Protein 1DZR (pdb70)

Solvent-accessible surface area: 17014 Å² total; per-residue (Å²): 187,65,75,52,71,163,24,91,0,87,66,0,15,20,6,43,17,104,60,104,59,84,137,130,31,11,76,2,65,10,12,21,28,104,56,6,42,121,63,32,66,124,174,9,66,20,21,8,15,12,6,4,66,5,82,98,12,0,0,50,2,0,25,8,9,21,47,156,45,14,19,0,22,7,0,28,4,3,42,24,59,0,20,0,0,0,0,0,12,75,134,170,18,133,21,74,13,80,67,13,27,11,60,0,11,31,135,51,30,71,2,0,3,1,10,85,23,7,0,6,1,1,0,1,46,32,137,83,2,23,1,15,16,24,3,27,43,59,99,15,103,98,0,38,11,25,0,34,41,80,6,153,70,11,37,19,135,30,70,36,116,101,150,16,81,47,27,92,141,6,55,82,10,51,86,14,117,113,13,123,32,90,142,170,63,70,56,71,160,24,95,1,87,67,0,16,19,3,17,7,93,40,159,59,73,145,42,11,29,71,12,71,7,15,22,28,102,69,6,44,126,66,34,64,116,188,7,80,19,21,9,14,2,5,3,41,5,61,107,20,31,1,76,2,0,68,13,14,75,58,174,52,28,9,0,10,6,0,31,4,3,46,23,57,0,18,0,0,0,0,0,17,78,97,172,19,135,20,70,12,76,62,10,27,11,60,0,12,32,158,50,35,70,1,0,2,2,10,57,21,7,0,14,1,10,1,1,52,31,127,70,2,22,3,13,33,25,0,21,46,60,84,26,107,114,13,84,8,28,0,33,33,79,5,151,70,11,36,17,133,28,77,42,117,112,149,10,102,49,59,90,144,11,56,83,8,36,97,10,126,128,8,4,138,112,86

InterPro domains:
  IPR000888 dTDP-4-dehydrorhamnose 3,5-epimerase-like [PF00908] (6-177)
  IPR000888 dTDP-4-dehydrorhamnose 3,5-epimerase-like [PTHR21047] (4-179)
  IPR000888 dTDP-4-dehydrorhamnose 3,5-epimerase-like [TIGR01221] (4-178)
  IPR000888 dTDP-4-dehydrorhamnose 3,5-epimerase-like [cd00438] (4-173)
  IPR011051 RmlC-like cupin domain superfamily [SSF51182] (2-180)
  IPR014710 RmlC-like jelly roll fold [G3DSA:2.60.120.10] (1-183)

GO terms:
  GO:0008830 dTDP-4-dehydrorhamnose 3,5-epimerase activity (F, IDA)
  GO:0009103 lipopolysaccharide biosynthetic process (P, IDA)
  GO:0000271 polysaccharide biosynthetic process (P, IDA)

CATH classification: 2.60.120.10

Secondary structure (DSSP, 8-state):
--EEEE-SSTT-EEEE--EEEETTEEEEEEEEHHHHHHHHSS-----EEEEEEEETTBEEEEEEE-GGG---EEEEEEESEEEEEEEE--TT-TTTT-EEEEEEETTT--EEEE-TTEEEEEEE-SSEEEEEEEESS---TTTEEE--TT-TTTT-----SSPPB--HHHHTPPPGGGS----/-EEEEE-SSTT-EEEEE-----SSEEEEEEEEHHHHHHHHSS-----EEEEEEEETTBEEEEEEE-GGG---EEEEEEESEEEEEEEE--TTSTTTT-EEEEEEETTT--EEEE-TTEEEEEEE-SSEEEEEEEESS---GGGEEE--TT-TTT----S-SSPPB--HHHHTPPPHHHHTTT-

Nearest PDB structures (foldseek):
  1dzt-assembly1_B  TM=9.787E-01  e=7.822E-35  Salmonella enterica subsp. enterica serovar Typhimurium
  6c46-assembly3_E-2  TM=9.473E-01  e=1.185E-23  Elizabethkingia anophelis NUHP1
  7pvi-assembly1_BBB  TM=9.645E-01  e=7.335E-23  Coxiella burnetii RSA 493
  2c0z-assembly1_A-2  TM=9.571E-01  e=8.969E-21  Streptomyces niveus NCIMB 11891
  4hn1-assembly1_B  TM=9.427E-01  e=1.835E-17  Streptomyces bikiniensis

Radius of gyration: 21.62 Å; Cα contacts (8 Å, |Δi|>4): 905; chains: 2; bounding box: 45×46×65 Å

Sequence (366 aa):
MMIVIKTAIPDVLILEPKVFGDERGFFFESYNQQTFEELIGRKVTFVQDNHSKSKKNVLRGLHFQRGENAQGKLVRCAVGEVFDVAVDIRKESPTFGQWVGVNLSAENKRQLWIPEGFAHGFVTLSEYAEFLYKATNYYYSPSSEGSILWNDEAIGIEWPFSQLPELSAKDAAAPLLDQALLTEMMIVIKTAIPDVLILEPKVFGDERGFFFESYNQQTFEELIGRKVTFVQDNHSKSKKNVLRGLHFQRGENAQGKLVRCAVGEVFDVAVDIRKESPTFGQWVGVNLSAENKRQLWIPEGFAHGFVTLSEYAEFLYKATNYYSPSSEGSILWNDEAIGIEWPFSQLPELSAKDAAAPLLDQALLTE

B-factor: mean 50.97, std 14.35, range [24.25, 99.0]

Organism: Salmonella typhimurium (strain LT2 / SGSC1412 / ATCC 700720) (NCBI:txid99287)

Foldseek 3Di:
DWDWAAFPDGVKIKTQWDWADDPPDIDTDLDDQVVVCVVNVHHFDFDDKDKDKFFAQAKEWQKAFADPQTKKKKKAWLAAKKWKKKAQCQVPDPQHLEMDIHIGHNVRGMIMIHGGRIIIMIGGHDRMIMMMMTIRHDDDPVGMKGAAPCAVSSHDDDPDPDHGDYDPVNNPHHHSVPICRHD/DWDWDAFPDGLKIKIFDDWDCDDVGTDDDLDDQVVVCVVNVHHFDFDDKDKDKDFAQAKDFQKAFDDPQGKKKKKAWQAAKKWKKKAQCQPPDPRHLEMDIHIGHNVRGMIMIHGGRITIMIGGHDRMIMMMMTIRHDDDVVGMFGAAPCAVSSHDDDPDDDRGNYDPVNNPHHHSCVRPPVD

Structure (mmCIF, N/CA/C/O backbone):
data_1DZR
#
_entry.id   1DZR
#
_cell.length_a   71.550
_cell.length_b   71.550
_cell.length_c   184.450
_cell.angle_alpha   90.00
_cell.angle_beta   90.00
_cell.angle_gamma   120.00
#
_symmetry.space_group_name_H-M   'P 31 2 1'
#
loop_
_entity.id
_entity.type
_entity.pdbx_description
1 polymer 'DTDP-4-DEHYDRORHAMNOSE 3\,5-EPIMERASE'
2 non-polymer GLYCEROL
3 non-polymer 'SULFATE ION'
4 water water
#
loop_
_atom_site.group_PDB
_atom_site.id
_atom_site.type_symbol
_atom_site.label_atom_id
_atom_site.label_alt_id
_atom_site.label_comp_id
_atom_site.label_asym_id
_atom_site.label_entity_id
_atom_site.label_seq_id
_atom_site.pdbx_PDB_ins_code
_atom_site.Cartn_x
_atom_site.Cartn_y
_atom_site.Cartn_z
_atom_site.occupancy
_atom_site.B_iso_or_equiv
_atom_site.auth_seq_id
_atom_site.auth_comp_id
_atom_site.auth_asym_id
_atom_site.auth_atom_id
_atom_site.pdbx_PDB_model_num
ATOM 1 N N . MET A 1 1 ? 4.215 56.484 28.909 1.00 43.06 1 MET A N 1
ATOM 2 C CA . MET A 1 1 ? 3.697 55.241 29.580 1.00 44.43 1 MET A CA 1
ATOM 3 C C . MET A 1 1 ? 4.179 53.984 28.810 1.00 45.38 1 MET A C 1
ATOM 4 O O . MET A 1 1 ? 4.759 54.108 27.735 1.00 43.58 1 MET A O 1
ATOM 9 N N . MET A 1 2 ? 3.966 52.788 29.357 1.00 45.67 2 MET A N 1
ATOM 10 C CA . MET A 1 2 ? 4.359 51.582 28.607 1.00 47.48 2 MET A CA 1
ATOM 11 C C . MET A 1 2 ? 3.385 51.371 27.447 1.00 46.37 2 MET A C 1
ATOM 12 O O . MET A 1 2 ? 2.159 51.439 27.610 1.00 48.36 2 MET A O 1
ATOM 17 N N . ILE A 1 3 ? 3.940 51.084 26.281 1.00 45.66 3 ILE A N 1
ATOM 18 C CA . ILE A 1 3 ? 3.135 50.901 25.099 1.00 44.37 3 ILE A CA 1
ATOM 19 C C . ILE A 1 3 ? 3.165 49.510 24.486 1.00 43.69 3 ILE A C 1
ATOM 20 O O . ILE A 1 3 ? 4.232 48.947 24.247 1.00 43.49 3 ILE A O 1
ATOM 25 N N . VAL A 1 4 ? 1.979 48.966 24.249 1.00 41.00 4 VAL A N 1
ATOM 26 C CA . VAL A 1 4 ? 1.830 47.677 23.612 1.00 41.40 4 VAL A CA 1
ATOM 27 C C . VAL A 1 4 ? 1.183 47.954 22.255 1.00 41.60 4 VAL A C 1
ATOM 28 O O . VAL A 1 4 ? 0.072 48.461 22.190 1.00 38.18 4 VAL A O 1
ATOM 32 N N . ILE A 1 5 ? 1.882 47.612 21.182 1.00 40.04 5 ILE A N 1
ATOM 33 C CA . ILE A 1 5 ? 1.388 47.815 19.824 1.00 41.33 5 ILE A CA 1
ATOM 34 C C . ILE A 1 5 ? 1.022 46.486 19.128 1.00 42.04 5 ILE A C 1
ATOM 35 O O . ILE A 1 5 ? 1.834 45.536 19.084 1.00 38.29 5 ILE A O 1
ATOM 40 N N . LYS A 1 6 ? -0.171 46.400 18.565 1.00 39.42 6 LYS A N 1
ATOM 41 C CA . LYS A 1 6 ? -0.518 45.157 17.879 1.00 44.95 6 LYS A CA 1
ATOM 42 C C . LYS A 1 6 ? 0.036 45.214 16.480 1.00 44.00 6 LYS A C 1
ATOM 43 O O . LYS A 1 6 ? 0.075 46.281 15.895 1.00 42.58 6 LYS A O 1
ATOM 49 N N . THR A 1 7 ? 0.475 44.073 15.948 1.00 43.28 7 THR A N 1
ATOM 50 C CA . THR A 1 7 ? 1.022 44.027 14.593 1.00 43.37 7 THR A CA 1
ATOM 51 C C . THR A 1 7 ? -0.066 43.545 13.635 1.00 40.68 7 THR A C 1
ATOM 52 O O . THR A 1 7 ? -1.193 43.285 14.056 1.00 39.85 7 THR A O 1
ATOM 56 N N . ALA A 1 8 ? 0.294 43.375 12.367 1.00 39.73 8 ALA A N 1
ATOM 57 C CA . ALA A 1 8 ? -0.657 42.909 11.352 1.00 39.24 8 ALA A CA 1
ATOM 58 C C . ALA A 1 8 ? -1.170 41.518 11.711 1.00 40.98 8 ALA A C 1
ATOM 59 O O . ALA A 1 8 ? -2.241 41.101 11.257 1.00 41.09 8 ALA A O 1
ATOM 61 N N . ILE A 1 9 ? -0.403 40.785 12.520 1.00 40.24 9 ILE A N 1
ATOM 62 C CA . ILE A 1 9 ? -0.852 39.469 12.953 1.00 40.66 9 ILE A CA 1
ATOM 63 C C . ILE A 1 9 ? -1.233 39.684 14.406 1.00 41.15 9 ILE A C 1
ATOM 64 O O . ILE A 1 9 ? -0.386 40.047 15.229 1.00 42.03 9 ILE A O 1
ATOM 69 N N . PRO A 1 10 ? -2.508 39.438 14.754 1.00 41.90 10 PRO A N 1
ATOM 70 C CA . PRO A 1 10 ? -3.111 39.588 16.081 1.00 44.78 10 PRO A CA 1
ATOM 71 C C . PRO A 1 10 ? -2.329 39.159 17.332 1.00 45.55 10 PRO A C 1
ATOM 72 O O . PRO A 1 10 ? -2.052 39.980 18.223 1.00 46.34 10 PRO A O 1
ATOM 76 N N . ASP A 1 11 ? -1.951 37.897 17.402 1.00 43.97 11 ASP A N 1
ATOM 77 C CA . ASP A 1 11 ? -1.267 37.431 18.597 1.00 45.63 11 ASP A CA 1
ATOM 78 C C . ASP A 1 11 ? 0.140 37.905 18.841 1.00 42.36 11 ASP A C 1
ATOM 79 O O . ASP A 1 11 ? 0.658 37.713 19.930 1.00 44.01 11 ASP A O 1
ATOM 84 N N . VAL A 1 12 ? 0.742 38.534 17.841 1.00 41.44 12 VAL A N 1
ATOM 85 C CA . VAL A 1 12 ? 2.106 39.051 17.925 1.00 39.47 12 VAL A CA 1
ATOM 86 C C . VAL A 1 12 ? 2.072 40.483 18.396 1.00 39.69 12 VAL A C 1
ATOM 87 O O . VAL A 1 12 ? 1.483 41.332 17.734 1.00 42.92 12 VAL A O 1
ATOM 91 N N . LEU A 1 13 ? 2.724 40.767 19.518 1.00 36.62 13 LEU A N 1
ATOM 92 C CA . LEU A 1 13 ? 2.703 42.109 20.073 1.00 35.01 13 LEU A CA 1
ATOM 93 C C . LEU A 1 13 ? 4.064 42.730 20.199 1.00 36.46 13 LEU A C 1
ATOM 94 O O . LEU A 1 13 ? 5.021 42.028 20.506 1.00 34.24 13 LEU A O 1
ATOM 99 N N . ILE A 1 14 ? 4.149 44.038 19.958 1.00 34.31 14 ILE A N 1
ATOM 100 C CA . ILE A 1 14 ? 5.390 44.790 20.157 1.00 37.15 14 ILE A CA 1
ATOM 101 C C . ILE A 1 14 ? 5.200 45.449 21.543 1.00 40.11 14 ILE A C 1
ATOM 102 O O . ILE A 1 14 ? 4.119 45.983 21.819 1.00 42.32 14 ILE A O 1
ATOM 107 N N . LEU A 1 15 ? 6.202 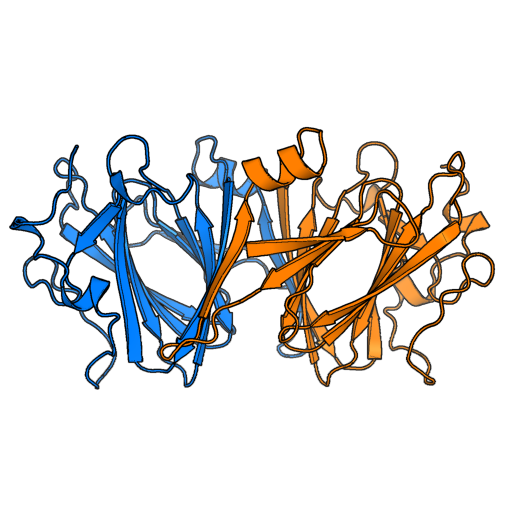45.380 22.419 1.00 37.68 15 LEU A N 1
ATOM 108 C CA . LEU A 1 15 ? 6.097 45.998 23.737 1.00 39.10 15 LEU A CA 1
ATOM 109 C C . LEU A 1 15 ? 7.217 47.007 23.808 1.00 38.46 15 LEU A C 1
ATOM 110 O O . LEU A 1 15 ? 8.315 46.701 23.391 1.00 39.81 15 LEU A O 1
ATOM 115 N N . GLU A 1 16 ? 6.938 48.197 24.333 1.00 38.41 16 GLU A N 1
ATOM 116 C CA . GLU A 1 16 ? 7.940 49.258 24.462 1.00 42.75 16 GLU A CA 1
ATOM 117 C C . GLU A 1 16 ? 7.747 49.787 25.893 1.00 45.77 16 GLU A C 1
ATOM 118 O O . GLU A 1 16 ? 6.845 50.567 26.161 1.00 44.06 16 GLU A O 1
ATOM 124 N N . PRO A 1 17 ? 8.571 49.308 26.847 1.00 46.07 17 PRO A N 1
ATOM 125 C CA . PRO A 1 17 ? 8.583 49.650 28.273 1.00 45.75 17 PRO A CA 1
ATOM 126 C C . PRO A 1 17 ? 8.737 51.104 28.644 1.00 43.69 17 PRO A C 1
ATOM 127 O O . PRO A 1 17 ? 9.316 51.883 27.914 1.00 44.80 17 PRO A O 1
ATOM 131 N N . LYS A 1 18 ? 8.231 51.423 29.822 1.00 42.49 18 LYS A N 1
ATOM 132 C CA . LYS A 1 18 ? 8.321 52.749 30.383 1.00 43.33 18 LYS A CA 1
ATOM 133 C C . LYS A 1 18 ? 9.762 52.969 30.844 1.00 41.31 18 LYS A C 1
ATOM 134 O O . LYS A 1 18 ? 10.196 52.363 31.810 1.00 43.89 18 LYS A O 1
ATOM 140 N N . VAL A 1 19 ? 10.504 53.838 30.182 1.00 40.36 19 VAL A N 1
ATOM 141 C CA . VAL A 1 19 ? 11.889 54.070 30.573 1.00 41.98 19 VAL A CA 1
ATOM 142 C C . VAL A 1 19 ? 12.068 55.344 31.394 1.00 46.56 19 VAL A C 1
ATOM 143 O O . VAL A 1 19 ? 11.582 56.405 31.008 1.00 46.60 19 VAL A O 1
ATOM 147 N N . PHE A 1 20 ? 12.766 55.229 32.526 1.00 50.64 20 PHE A N 1
ATOM 148 C CA . PHE A 1 20 ? 13.045 56.368 33.393 1.00 54.39 20 PHE A CA 1
ATOM 149 C C . PHE A 1 20 ? 14.495 56.784 33.239 1.00 59.90 20 PHE A C 1
ATOM 150 O O . PHE A 1 20 ? 15.381 56.083 33.737 1.00 60.69 20 PHE A O 1
ATOM 158 N N . GLY A 1 21 ? 14.748 57.909 32.551 1.00 62.91 21 GLY A N 1
ATOM 159 C CA . GLY A 1 21 ? 16.119 58.381 32.396 1.00 66.70 21 GLY A CA 1
ATOM 160 C C . GLY A 1 21 ? 16.630 58.768 31.015 1.00 70.15 21 GLY A C 1
ATOM 161 O O . GLY A 1 21 ? 15.866 58.841 30.051 1.00 69.58 21 GLY A O 1
ATOM 162 N N . ASP A 1 22 ? 17.943 59.006 30.945 1.00 74.53 22 ASP A N 1
ATOM 163 C CA . ASP A 1 22 ? 18.657 59.407 29.721 1.00 79.05 22 ASP A CA 1
ATOM 164 C C . ASP A 1 22 ? 19.382 58.310 28.946 1.00 80.31 2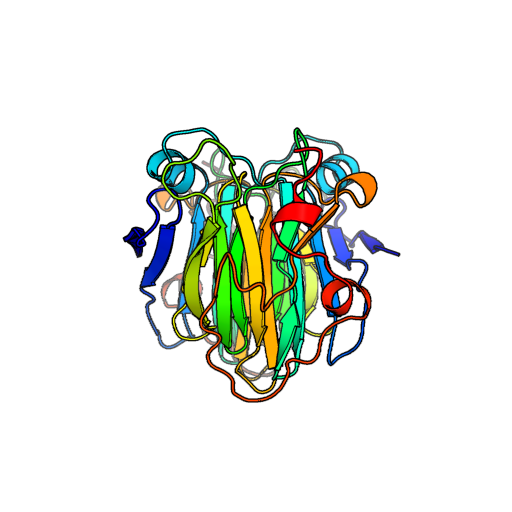2 ASP A C 1
ATOM 165 O O . ASP A 1 22 ? 19.313 57.129 29.268 1.00 80.49 22 ASP A O 1
ATOM 170 N N . GLU A 1 23 ? 20.099 58.741 27.918 1.00 81.87 23 GLU A N 1
ATOM 171 C CA . GLU A 1 23 ? 20.898 57.851 27.093 1.00 82.63 23 GLU A CA 1
ATOM 172 C C . GLU A 1 23 ? 22.094 57.485 27.956 1.00 81.80 23 GLU A C 1
ATOM 173 O O . GLU A 1 23 ? 22.820 56.543 27.658 1.00 81.77 23 GLU A O 1
ATOM 179 N N . ARG A 1 24 ? 22.284 58.247 29.034 1.00 80.79 24 ARG A N 1
ATOM 180 C CA . ARG A 1 24 ? 23.419 58.061 29.938 1.00 79.07 24 ARG A CA 1
ATOM 181 C C . ARG A 1 24 ? 23.109 57.690 31.389 1.00 75.28 24 ARG A C 1
ATOM 182 O O . ARG A 1 24 ? 24.002 57.730 32.252 1.00 75.61 24 ARG A O 1
ATOM 190 N N . GLY A 1 25 ? 21.861 57.334 31.674 1.00 69.52 25 GLY A N 1
ATOM 191 C CA . GLY A 1 25 ? 21.500 56.979 33.036 1.00 62.87 25 GLY A CA 1
ATOM 192 C C . GLY A 1 25 ? 20.031 56.641 33.085 1.00 59.58 25 GLY A C 1
ATOM 193 O O . GLY A 1 25 ? 19.191 57.529 33.152 1.00 61.38 25 GLY A O 1
ATOM 194 N N . PHE A 1 26 ? 19.695 55.362 33.054 1.00 55.62 26 PHE A N 1
ATOM 195 C CA . PHE A 1 26 ? 18.293 55.006 33.064 1.00 51.03 26 PHE A CA 1
ATOM 196 C C . PHE A 1 26 ? 17.976 53.757 33.847 1.00 49.98 26 PHE A C 1
ATOM 197 O O . PHE A 1 26 ? 18.849 53.092 34.394 1.00 46.52 26 PHE A O 1
ATOM 205 N N . PHE A 1 27 ? 16.695 53.438 33.884 1.00 47.78 27 PHE A N 1
ATOM 206 C CA . PHE A 1 27 ? 16.250 52.262 34.581 1.00 46.69 27 PHE A CA 1
ATOM 207 C C . PHE A 1 27 ? 14.861 51.925 34.083 1.00 46.82 27 PHE A C 1
ATOM 208 O O . PHE A 1 27 ? 13.999 52.819 33.995 1.00 47.34 27 PHE A O 1
ATOM 216 N N . PHE A 1 28 ? 14.643 50.664 33.703 1.00 41.91 28 PHE A N 1
ATOM 217 C CA . PHE A 1 28 ? 13.302 50.230 33.303 1.00 39.95 28 PHE A CA 1
ATOM 218 C C . PHE A 1 28 ? 13.007 48.778 33.648 1.00 41.99 28 PHE A C 1
ATOM 219 O O . PHE A 1 28 ? 13.919 47.968 33.868 1.00 43.77 28 PHE A O 1
ATOM 227 N N . GLU A 1 29 ? 11.729 48.463 33.695 1.00 37.62 29 GLU A N 1
ATOM 228 C CA . GLU A 1 29 ? 11.265 47.124 34.010 1.00 39.73 29 GLU A CA 1
ATOM 229 C C . GLU A 1 29 ? 11.156 46.420 32.661 1.00 38.00 29 GLU A C 1
ATOM 230 O O . GLU A 1 29 ? 10.275 46.782 31.863 1.00 33.01 29 GLU A O 1
ATOM 236 N N . SER A 1 30 ? 12.051 45.446 32.396 1.00 33.43 30 SER A N 1
ATOM 237 C CA . SER A 1 30 ? 12.009 44.736 31.111 1.00 33.90 30 SER A CA 1
ATOM 238 C C . SER A 1 30 ? 11.023 43.583 31.068 1.00 31.37 30 SER A C 1
ATOM 239 O O . SER A 1 30 ? 10.696 43.088 30.001 1.00 32.08 30 SER A O 1
ATOM 242 N N . TYR A 1 31 ? 10.530 43.156 32.224 1.00 32.20 31 TYR A N 1
ATOM 243 C CA . TYR A 1 31 ? 9.514 42.101 32.276 1.00 30.56 31 TYR A CA 1
ATOM 244 C C . TYR A 1 31 ? 8.801 42.166 33.611 1.00 30.29 31 TYR A C 1
ATOM 245 O O . TYR A 1 31 ? 9.430 42.388 34.629 1.00 34.07 31 TYR A O 1
ATOM 254 N N . ASN A 1 32 ? 7.500 41.943 33.634 1.00 32.99 32 ASN A N 1
ATOM 255 C CA . ASN A 1 32 ? 6.754 41.979 34.901 1.00 35.50 32 ASN A CA 1
ATOM 256 C C . ASN A 1 32 ? 5.713 40.921 34.701 1.00 34.12 32 ASN A C 1
ATOM 257 O O . ASN A 1 32 ? 4.883 41.073 33.831 1.00 36.64 32 ASN A O 1
ATOM 262 N N . GLN A 1 33 ? 5.752 39.864 35.503 1.00 35.68 33 GLN A N 1
ATOM 263 C CA . GLN A 1 33 ? 4.831 38.737 35.363 1.00 39.00 33 GLN A CA 1
ATOM 264 C C . GLN A 1 33 ? 3.346 39.076 35.365 1.00 42.93 33 GLN A C 1
ATOM 265 O O . GLN A 1 33 ? 2.631 38.738 34.423 1.00 44.51 33 GLN A O 1
ATOM 271 N N . GLN A 1 34 ? 2.877 39.730 36.423 1.00 44.32 34 GLN A N 1
ATOM 272 C CA . GLN A 1 34 ? 1.461 40.093 36.545 1.00 46.29 34 GLN A CA 1
ATOM 273 C C . GLN A 1 34 ? 0.982 41.001 35.398 1.00 44.10 34 GLN A C 1
ATOM 274 O O . GLN A 1 34 ? -0.095 40.813 34.828 1.00 41.65 34 GLN A O 1
ATOM 280 N N . THR A 1 35 ? 1.777 42.003 35.076 1.00 40.74 35 THR A N 1
ATOM 281 C CA . THR A 1 35 ? 1.428 42.868 33.973 1.00 41.09 35 THR A CA 1
ATOM 282 C C . THR A 1 35 ? 1.311 42.072 32.646 1.00 41.23 35 THR A C 1
ATOM 283 O O . THR A 1 35 ? 0.324 42.207 31.903 1.00 39.14 35 THR A O 1
ATOM 287 N N . PHE A 1 36 ? 2.324 41.245 32.350 1.00 37.82 36 PHE A N 1
ATOM 288 C CA . PHE A 1 36 ? 2.334 40.495 31.088 1.00 37.13 36 PHE A CA 1
ATOM 289 C C . PHE A 1 36 ? 1.166 39.559 31.009 1.00 37.61 36 PHE A C 1
ATOM 290 O O . PHE A 1 36 ? 0.557 39.401 29.950 1.00 37.68 36 PHE A O 1
ATOM 298 N N . GLU A 1 37 ? 0.849 38.924 32.124 1.00 40.98 37 GLU A N 1
ATOM 299 C CA . GLU A 1 37 ? -0.254 37.984 32.129 1.00 48.04 37 GLU A CA 1
ATOM 300 C C . GLU A 1 37 ? -1.574 38.667 31.883 1.00 49.33 37 GLU A C 1
ATOM 301 O O . GLU A 1 37 ? -2.458 38.119 31.213 1.00 49.06 37 GLU A O 1
ATOM 307 N N . GLU A 1 38 ? -1.709 39.863 32.439 1.00 49.74 38 GLU A N 1
ATOM 308 C CA . GLU A 1 38 ? -2.928 40.621 32.252 1.00 52.40 38 GLU A CA 1
ATOM 309 C C . GLU A 1 38 ? -3.013 41.037 30.787 1.00 51.17 38 GLU A C 1
ATOM 310 O O . GLU A 1 38 ? -4.068 40.955 30.165 1.00 48.77 38 GLU A O 1
ATOM 316 N N . LEU A 1 39 ? -1.887 41.469 30.231 1.00 49.91 39 LEU A N 1
ATOM 317 C CA . LEU A 1 39 ? -1.870 41.858 28.835 1.00 47.57 39 LEU A CA 1
ATOM 318 C C . LEU A 1 39 ? -2.331 40.707 27.936 1.00 48.60 39 LEU A C 1
ATOM 319 O O . LEU A 1 39 ? -3.287 40.849 27.182 1.00 48.71 39 LEU A O 1
ATOM 324 N N . ILE A 1 40 ? -1.674 39.559 28.042 1.00 46.88 40 ILE A N 1
ATOM 325 C CA . ILE A 1 40 ? -2.002 38.411 27.209 1.00 46.18 40 ILE A CA 1
ATOM 326 C C . ILE A 1 40 ? -3.338 37.778 27.532 1.00 48.33 40 ILE A C 1
ATOM 327 O O . ILE A 1 40 ? -3.942 37.122 26.690 1.00 48.18 40 ILE A O 1
ATOM 332 N N . GLY A 1 41 ? -3.797 37.934 28.759 1.00 50.98 41 GLY A N 1
ATOM 333 C CA . GLY A 1 41 ? -5.081 37.349 29.102 1.00 54.31 41 GLY A CA 1
ATOM 334 C C . GLY A 1 41 ? -5.038 35.924 29.619 1.00 58.58 41 GLY A C 1
ATOM 335 O O . GLY A 1 41 ? -6.070 35.389 30.026 1.00 60.23 41 GLY A O 1
ATOM 336 N N . ARG A 1 42 ? -3.874 35.283 29.575 1.00 59.95 42 ARG A N 1
ATOM 337 C CA . ARG A 1 42 ? -3.753 33.925 30.101 1.00 61.26 42 ARG A CA 1
ATOM 338 C C . ARG A 1 42 ? -2.466 33.842 30.916 1.00 60.21 42 ARG A C 1
ATOM 339 O O . ARG A 1 42 ? -1.603 34.706 30.818 1.00 59.83 42 ARG A O 1
ATOM 347 N N . LYS A 1 43 ? -2.348 32.804 31.730 1.00 60.04 43 LYS A N 1
ATOM 348 C CA . LYS A 1 43 ? -1.160 32.617 32.562 1.00 57.83 43 LYS A CA 1
ATOM 349 C C . LYS A 1 43 ? 0.033 32.263 31.677 1.00 53.48 43 LYS A C 1
ATOM 350 O O . LYS A 1 43 ? -0.076 31.436 30.803 1.00 50.40 43 LYS A O 1
ATOM 356 N N . VAL A 1 44 ? 1.171 32.908 31.875 1.00 52.63 44 VAL A N 1
ATOM 357 C CA . VAL A 1 44 ? 2.340 32.560 31.063 1.00 53.92 44 VAL A CA 1
ATOM 358 C C . VAL A 1 44 ? 3.571 32.562 31.957 1.00 52.24 44 VAL A C 1
ATOM 359 O O . VAL A 1 44 ? 3.786 33.507 32.712 1.00 53.83 44 VAL A O 1
ATOM 363 N N . THR A 1 45 ? 4.357 31.487 31.889 1.00 48.17 45 THR A N 1
ATOM 364 C CA . THR A 1 45 ? 5.555 31.354 32.711 1.00 44.01 45 THR A CA 1
ATOM 365 C C . THR A 1 45 ? 6.794 31.212 31.833 1.00 41.50 45 THR A C 1
ATOM 366 O O . THR A 1 45 ? 6.842 30.373 30.944 1.00 39.97 45 THR A O 1
ATOM 370 N N . PHE A 1 46 ? 7.798 32.043 32.054 1.00 39.15 46 PHE A N 1
ATOM 371 C CA . PHE A 1 46 ? 9.008 31.911 31.269 1.00 39.08 46 PHE A CA 1
ATOM 372 C C . PHE A 1 46 ? 9.986 31.109 32.097 1.00 39.64 46 PHE A C 1
ATOM 373 O O . PHE A 1 46 ? 10.269 31.465 33.245 1.00 40.84 46 PHE A O 1
ATOM 381 N N . VAL A 1 47 ? 10.462 30.000 31.533 1.00 36.00 47 VAL A N 1
ATOM 382 C CA . VAL A 1 47 ? 11.378 29.126 32.249 1.00 33.72 47 VAL A CA 1
ATOM 383 C C . VAL A 1 47 ? 12.819 29.235 31.827 1.00 34.10 47 VAL A C 1
ATOM 384 O O . VAL A 1 47 ? 13.684 28.657 32.468 1.00 34.57 47 VAL A O 1
ATOM 388 N N . GLN A 1 48 ? 13.099 29.973 30.766 1.00 33.80 48 GLN A N 1
ATOM 389 C CA . GLN A 1 48 ? 14.476 30.049 30.299 1.00 36.56 48 GLN A CA 1
ATOM 390 C C . GLN A 1 48 ? 14.881 31.409 29.682 1.00 33.86 48 GLN A C 1
ATOM 391 O O . GLN A 1 48 ? 14.182 31.927 28.834 1.00 33.50 48 GLN A O 1
ATOM 397 N N . ASP A 1 49 ? 16.005 31.966 30.116 1.00 32.85 49 ASP A N 1
ATOM 398 C CA . ASP A 1 49 ? 16.507 33.204 29.531 1.00 33.03 49 ASP A CA 1
ATOM 399 C C . ASP A 1 49 ? 17.763 32.869 28.756 1.00 34.13 49 ASP A C 1
ATOM 400 O O . ASP A 1 49 ? 18.597 32.049 29.182 1.00 37.40 49 ASP A O 1
ATOM 405 N N . ASN A 1 50 ? 17.892 33.511 27.613 1.00 34.11 50 ASN A N 1
ATOM 406 C CA . ASN A 1 50 ? 19.017 33.327 26.730 1.00 34.02 50 ASN A CA 1
ATOM 407 C C . ASN A 1 50 ? 19.590 34.668 26.364 1.00 35.24 50 ASN A C 1
ATOM 408 O O . ASN A 1 50 ? 18.863 35.684 26.330 1.00 35.09 50 ASN A O 1
ATOM 413 N N . HIS A 1 51 ? 20.886 34.642 26.068 1.00 31.56 51 HIS A N 1
ATOM 414 C CA . HIS A 1 51 ? 21.646 35.810 25.727 1.00 35.14 51 HIS A CA 1
ATOM 415 C C . HIS A 1 51 ? 22.622 35.479 24.581 1.00 38.07 51 HIS A C 1
ATOM 416 O O . HIS A 1 51 ? 23.412 34.523 24.662 1.00 37.60 51 HIS A O 1
ATOM 423 N N . SER A 1 52 ? 22.565 36.256 23.499 1.00 38.70 52 SER A N 1
ATOM 424 C CA . SER A 1 52 ? 23.448 35.988 22.364 1.00 37.71 52 SER A CA 1
ATOM 425 C C . SER A 1 52 ? 24.101 37.207 21.789 1.00 37.13 52 SER A C 1
ATOM 426 O O . SER A 1 52 ? 23.627 38.328 21.945 1.00 36.40 52 SER A O 1
ATOM 429 N N . LYS A 1 53 ? 25.224 36.982 21.126 1.00 38.06 53 LYS A N 1
ATOM 430 C CA . LYS A 1 53 ? 25.951 38.056 20.491 1.00 39.61 53 LYS A CA 1
ATOM 431 C C . LYS A 1 53 ? 26.218 37.652 19.058 1.00 41.91 53 LYS A C 1
ATOM 432 O O . LYS A 1 53 ? 26.606 36.519 18.796 1.00 46.36 53 LYS A O 1
ATOM 438 N N . SER A 1 54 ? 26.006 38.575 18.126 1.00 43.08 54 SER A N 1
ATOM 439 C CA . SER A 1 54 ? 26.177 38.309 16.692 1.00 43.49 54 SER A CA 1
ATOM 440 C C . SER A 1 54 ? 26.786 39.478 15.953 1.00 44.46 54 SER A C 1
ATOM 441 O O . SER A 1 54 ? 26.533 40.637 16.293 1.00 44.19 54 SER A O 1
ATOM 444 N N . LYS A 1 55 ? 27.544 39.168 14.907 1.00 45.36 55 LYS A N 1
ATOM 445 C CA . LYS A 1 55 ? 28.156 40.197 14.076 1.00 47.66 55 LYS A CA 1
ATOM 446 C C . LYS A 1 55 ? 27.178 40.671 13.007 1.00 46.59 55 LYS A C 1
ATOM 447 O O . LYS A 1 55 ? 26.210 39.963 12.653 1.00 44.99 55 LYS A O 1
ATOM 453 N N . LYS A 1 56 ? 27.436 41.857 12.477 1.00 44.69 56 LYS A N 1
ATOM 454 C CA . LYS A 1 56 ? 26.573 42.387 11.442 1.00 45.91 56 LYS A CA 1
ATOM 455 C C . LYS A 1 56 ? 26.322 41.342 10.354 1.00 44.29 56 LYS A C 1
ATOM 456 O O . LYS A 1 56 ? 27.201 40.573 9.974 1.00 42.65 56 LYS A O 1
ATOM 462 N N . ASN A 1 57 ? 25.094 41.310 9.878 1.00 43.55 57 ASN A N 1
ATOM 463 C CA . ASN A 1 57 ? 24.683 40.370 8.839 1.00 45.48 57 ASN A CA 1
ATOM 464 C C . ASN A 1 57 ? 24.531 38.916 9.258 1.00 43.10 57 ASN A C 1
ATOM 465 O O . ASN A 1 57 ? 24.181 38.076 8.438 1.00 42.91 57 ASN A O 1
ATOM 470 N N . VAL A 1 58 ? 24.818 38.595 10.511 1.00 40.38 58 VAL A N 1
ATOM 471 C CA . VAL A 1 58 ? 24.570 37.229 10.936 1.00 40.83 58 VAL A CA 1
ATOM 472 C C . VAL A 1 58 ? 23.039 37.131 11.095 1.00 40.45 58 VAL A C 1
ATOM 473 O O . VAL A 1 58 ? 22.416 37.968 11.746 1.00 41.72 58 VAL A O 1
ATOM 477 N N . LEU A 1 59 ? 22.439 36.134 10.466 1.00 38.79 59 LEU A N 1
ATOM 478 C CA . LEU A 1 59 ? 21.001 35.946 10.537 1.00 38.15 59 LEU A CA 1
ATOM 479 C C . LEU A 1 59 ? 20.824 34.637 11.258 1.00 39.49 59 LEU A C 1
ATOM 480 O O . LEU A 1 59 ? 21.416 33.617 10.885 1.00 39.21 59 LEU A O 1
ATOM 485 N N . ARG A 1 60 ? 20.027 34.665 12.308 1.00 37.25 60 ARG A N 1
ATOM 486 C CA . ARG A 1 60 ? 19.799 33.469 13.071 1.00 38.84 60 ARG A CA 1
ATOM 487 C C . ARG A 1 60 ? 18.373 33.085 12.880 1.00 39.21 60 ARG A C 1
ATOM 488 O O . ARG A 1 60 ? 17.484 33.902 13.040 1.00 40.18 60 ARG A O 1
ATOM 496 N N . GLY A 1 61 ? 18.107 31.859 12.491 1.00 36.95 61 GLY A N 1
ATOM 497 C CA . GLY A 1 61 ? 16.717 31.613 12.430 1.00 36.12 61 GLY A CA 1
ATOM 498 C C . GLY A 1 61 ? 15.866 30.889 11.447 1.00 40.81 61 GLY A C 1
ATOM 499 O O . GLY A 1 61 ? 16.244 30.338 10.435 1.00 38.62 61 GLY A O 1
ATOM 500 N N . LEU A 1 62 ? 14.629 31.061 11.888 1.00 44.30 62 LEU A N 1
ATOM 501 C CA . LEU A 1 62 ? 13.373 30.557 11.461 1.00 40.66 62 LEU A CA 1
ATOM 502 C C . LEU A 1 62 ? 13.440 29.220 12.181 1.00 40.43 62 LEU A C 1
ATOM 503 O O . LEU A 1 62 ? 13.702 28.150 11.620 1.00 38.49 62 LEU A O 1
ATOM 508 N N . HIS A 1 63 ? 13.267 29.384 13.498 1.00 34.23 63 HIS A N 1
ATOM 509 C CA . HIS A 1 63 ? 13.261 28.308 14.485 1.00 35.61 63 HIS A CA 1
ATOM 510 C C . HIS A 1 63 ? 11.911 28.258 15.168 1.00 36.60 63 HIS A C 1
ATOM 511 O O . HIS A 1 63 ? 11.215 29.268 15.285 1.00 36.55 63 HIS A O 1
ATOM 518 N N . PHE A 1 64 ? 11.573 27.068 15.641 1.00 36.91 64 PHE A N 1
ATOM 519 C CA . PHE A 1 64 ? 10.340 26.810 16.359 1.00 37.12 64 PHE A CA 1
ATOM 520 C C . PHE A 1 64 ? 10.463 25.415 16.920 1.00 36.89 64 PHE A C 1
ATOM 521 O O . PHE A 1 64 ? 11.379 24.689 16.543 1.00 34.32 64 PHE A O 1
ATOM 529 N N . GLN A 1 65 ? 9.563 25.061 17.836 1.00 34.90 65 GLN A N 1
ATOM 530 C CA . GLN A 1 65 ? 9.567 23.720 18.408 1.00 37.01 65 GLN A CA 1
ATOM 531 C C . GLN A 1 65 ? 8.148 23.204 18.263 1.00 36.94 65 GLN A C 1
ATOM 532 O O . GLN A 1 65 ? 7.188 23.956 18.376 1.00 33.48 65 GLN A O 1
ATOM 538 N N . ARG A 1 66 ? 8.029 21.917 17.985 1.00 39.75 66 ARG A N 1
ATOM 539 C CA . ARG A 1 66 ? 6.750 21.281 17.785 1.00 40.65 66 ARG A CA 1
ATOM 540 C C . ARG A 1 66 ? 5.972 20.875 19.017 1.00 43.68 66 ARG A C 1
ATOM 541 O O . ARG A 1 66 ? 6.499 20.727 20.118 1.00 43.78 66 ARG A O 1
ATOM 549 N N . GLY A 1 67 ? 4.684 20.689 18.789 1.00 45.95 67 GLY A N 1
ATOM 550 C CA . GLY A 1 67 ? 3.780 20.239 19.816 1.00 49.12 67 GLY A CA 1
ATOM 551 C C . GLY A 1 67 ? 3.959 20.763 21.223 1.00 51.12 67 GLY A C 1
ATOM 552 O O . GLY A 1 67 ? 3.923 21.971 21.468 1.00 53.03 67 GLY A O 1
ATOM 553 N N . GLU A 1 68 ? 4.137 19.837 22.152 1.00 51.19 68 GLU A N 1
ATOM 554 C CA . GLU A 1 68 ? 4.274 20.165 23.559 1.00 51.94 68 GLU A CA 1
ATOM 555 C C . GLU A 1 68 ? 5.538 20.892 23.963 1.00 47.88 68 GLU A C 1
ATOM 556 O O . GLU A 1 68 ? 5.633 21.365 25.088 1.00 45.16 68 GLU A O 1
ATOM 562 N N . ASN A 1 69 ? 6.512 20.971 23.068 1.00 44.65 69 ASN A N 1
ATOM 563 C CA . ASN A 1 69 ? 7.713 21.701 23.397 1.00 43.47 69 ASN A CA 1
ATOM 564 C C . ASN A 1 69 ? 7.644 23.082 22.747 1.00 39.79 69 ASN A C 1
ATOM 565 O O . ASN A 1 69 ? 8.609 23.832 22.785 1.00 37.68 69 ASN A O 1
ATOM 570 N N . ALA A 1 70 ? 6.496 23.396 22.158 1.00 38.85 70 ALA A N 1
ATOM 571 C CA . ALA A 1 70 ? 6.278 24.696 21.499 1.00 39.07 70 ALA A CA 1
ATOM 572 C C . ALA A 1 70 ? 6.590 25.822 22.476 1.00 34.64 70 ALA A C 1
ATOM 573 O O . ALA A 1 70 ? 6.159 25.810 23.604 1.00 36.56 70 ALA A O 1
ATOM 575 N N . GLN A 1 71 ? 7.353 26.802 22.047 1.00 34.92 71 GLN A N 1
ATOM 576 C CA . GLN A 1 71 ? 7.712 27.895 22.946 1.00 33.00 71 GLN A CA 1
ATOM 577 C C . GLN A 1 71 ? 7.101 29.256 22.566 1.00 33.85 71 GLN A C 1
ATOM 578 O O . GLN A 1 71 ? 6.897 29.562 21.392 1.00 32.52 71 GLN A O 1
ATOM 584 N N . GLY A 1 72 ? 6.828 30.057 23.592 1.00 33.60 72 GLY A N 1
ATOM 585 C CA . GLY A 1 72 ? 6.384 31.416 23.405 1.00 30.89 72 GLY A CA 1
ATOM 586 C C . GLY A 1 72 ? 7.681 32.166 23.722 1.00 30.13 72 GLY A C 1
ATOM 587 O O . GLY A 1 72 ? 8.392 31.799 24.660 1.00 32.13 72 GLY A O 1
ATOM 588 N N . LYS A 1 73 ? 8.005 33.209 22.972 1.00 28.35 73 LYS A N 1
ATOM 589 C CA . LYS A 1 73 ? 9.240 33.925 23.198 1.00 28.91 73 LYS A CA 1
ATOM 590 C C . LYS A 1 73 ? 9.040 35.438 23.328 1.00 30.21 73 LYS A C 1
ATOM 591 O O . LYS A 1 73 ? 8.350 36.047 22.520 1.00 31.18 73 LYS A O 1
ATOM 597 N N . LEU A 1 74 ? 9.666 36.040 24.334 1.00 29.06 74 LEU A N 1
ATOM 598 C CA . LEU A 1 74 ? 9.620 37.479 24.519 1.00 30.57 74 LEU A CA 1
ATOM 599 C C . LEU A 1 74 ? 11.064 37.883 24.292 1.00 31.63 74 LEU A C 1
ATOM 600 O O . LEU A 1 74 ? 11.936 37.522 25.076 1.00 31.96 74 LEU A O 1
ATOM 605 N N . VAL A 1 75 ? 11.325 38.639 23.230 1.00 30.37 75 VAL A N 1
ATOM 606 C CA . VAL A 1 75 ? 12.693 39.001 22.860 1.00 30.82 75 VAL A CA 1
ATOM 607 C C . VAL A 1 75 ? 12.942 40.493 22.767 1.00 31.04 75 VAL A C 1
ATOM 608 O O . VAL A 1 75 ? 12.050 41.246 22.440 1.00 31.54 75 VAL A O 1
ATOM 612 N N . ARG A 1 76 ? 14.191 40.893 22.996 1.00 30.48 76 ARG A N 1
ATOM 613 C CA . ARG A 1 76 ? 14.575 42.278 22.930 1.00 33.05 76 ARG A CA 1
ATOM 614 C C . ARG A 1 76 ? 16.071 42.326 22.633 1.00 37.90 76 ARG A C 1
ATOM 615 O O . ARG A 1 76 ? 16.756 41.281 22.652 1.00 34.07 76 ARG A O 1
ATOM 623 N N . CYS A 1 77 ? 16.569 43.538 22.373 1.00 37.51 77 CYS A N 1
ATOM 624 C CA . CYS A 1 77 ? 17.957 43.764 22.030 1.00 36.97 77 CYS A CA 1
ATOM 625 C C . CYS A 1 77 ? 18.605 44.725 23.023 1.00 38.19 77 CYS A C 1
ATOM 626 O O . CYS A 1 77 ? 18.266 45.907 23.072 1.00 39.52 77 CYS A O 1
ATOM 629 N N . ALA A 1 78 ? 19.540 44.204 23.804 1.00 37.90 78 ALA A N 1
ATOM 630 C CA . ALA A 1 78 ? 20.261 44.946 24.825 1.00 37.07 78 ALA A CA 1
ATOM 631 C C . ALA A 1 78 ? 21.428 45.723 24.275 1.00 38.46 78 ALA A C 1
ATOM 632 O O . ALA A 1 78 ? 21.907 46.632 24.926 1.00 39.94 78 ALA A O 1
ATOM 634 N N . VAL A 1 79 ? 21.929 45.330 23.108 1.00 39.22 79 VAL A N 1
ATOM 635 C CA . VAL A 1 79 ? 23.062 46.003 22.488 1.00 40.56 79 VAL A CA 1
ATOM 636 C C . VAL A 1 79 ? 22.928 45.991 20.965 1.00 41.95 79 VAL A C 1
ATOM 637 O O . VAL A 1 79 ? 22.673 44.935 20.359 1.00 43.94 79 VAL A O 1
ATOM 641 N N . GLY A 1 80 ? 23.088 47.158 20.346 1.00 41.14 80 GLY A N 1
ATOM 642 C CA . GLY A 1 80 ? 22.990 47.231 18.898 1.00 40.43 80 GLY A CA 1
ATOM 643 C C . GLY A 1 80 ? 21.565 47.237 18.384 1.00 41.29 80 GLY A C 1
ATOM 644 O O . GLY A 1 80 ? 20.668 47.760 19.038 1.00 42.36 80 GLY A O 1
ATOM 645 N N . GLU A 1 81 ? 21.355 46.639 17.215 1.00 41.19 81 GLU A N 1
ATOM 646 C CA . GLU A 1 81 ? 20.042 46.602 16.587 1.00 40.35 81 GLU A CA 1
ATOM 647 C C . GLU A 1 81 ? 19.928 45.414 15.640 1.00 40.79 81 GLU A C 1
ATOM 648 O O . GLU A 1 81 ? 20.879 45.106 14.896 1.00 41.21 81 GLU A O 1
ATOM 654 N N . VAL A 1 82 ? 18.753 44.786 15.650 1.00 37.30 82 VAL A N 1
ATOM 655 C CA . VAL A 1 82 ? 18.464 43.642 14.806 1.00 36.93 82 VAL A CA 1
ATOM 656 C C . VAL A 1 82 ? 17.106 43.883 14.189 1.00 37.41 82 VAL A C 1
ATOM 657 O O . VAL A 1 82 ? 16.339 44.710 14.688 1.00 38.70 82 VAL A O 1
ATOM 661 N N . PHE A 1 83 ? 16.816 43.166 13.107 1.00 36.74 83 PHE A N 1
ATOM 662 C CA . PHE A 1 83 ? 15.514 43.223 12.460 1.00 34.91 83 PHE A CA 1
ATOM 663 C C . PHE A 1 83 ? 14.965 41.846 12.848 1.00 36.63 83 PHE A C 1
ATOM 664 O O . PHE A 1 83 ? 15.484 40.825 12.384 1.00 36.54 83 PHE A O 1
ATOM 672 N N . ASP A 1 84 ? 13.945 41.834 13.710 1.00 34.21 84 ASP A N 1
ATOM 673 C CA . ASP A 1 84 ? 13.326 40.621 14.232 1.00 33.13 84 ASP A CA 1
ATOM 674 C C . ASP A 1 84 ? 12.069 40.198 13.483 1.00 33.94 84 ASP A C 1
ATOM 675 O O . ASP A 1 84 ? 11.226 41.032 13.124 1.00 34.68 84 ASP A O 1
ATOM 680 N N . VAL A 1 85 ? 11.922 38.894 13.283 1.00 31.63 85 VAL A N 1
ATOM 681 C CA . VAL A 1 85 ? 10.804 38.360 12.538 1.00 31.36 85 VAL A CA 1
ATOM 682 C C . VAL A 1 85 ? 10.056 37.210 13.210 1.00 31.55 85 VAL A C 1
ATOM 683 O O . VAL A 1 85 ? 10.671 36.324 13.811 1.00 31.11 85 VAL A O 1
ATOM 687 N N . ALA A 1 86 ? 8.735 37.221 13.062 1.00 30.66 86 ALA A N 1
ATOM 688 C CA . ALA A 1 86 ? 7.855 36.178 13.597 1.00 31.55 86 ALA A CA 1
ATOM 689 C C . ALA A 1 86 ? 6.994 35.678 12.445 1.00 30.80 86 ALA A C 1
ATOM 690 O O . ALA A 1 86 ? 6.421 36.466 11.723 1.00 32.96 86 ALA A O 1
ATOM 692 N N . VAL A 1 87 ? 6.899 34.368 12.268 1.00 33.22 87 VAL A N 1
ATOM 693 C CA . VAL A 1 87 ? 6.117 33.820 11.184 1.00 31.63 87 VAL A CA 1
ATOM 694 C C . VAL A 1 87 ? 5.061 32.901 11.754 1.00 34.76 87 VAL A C 1
ATOM 695 O O . VAL A 1 87 ? 5.365 32.028 12.546 1.00 36.06 87 VAL A O 1
ATOM 699 N N . ASP A 1 88 ? 3.819 33.091 11.344 1.00 35.01 88 ASP A N 1
ATOM 700 C CA . ASP A 1 88 ? 2.727 32.281 11.850 1.00 37.16 88 ASP A CA 1
ATOM 701 C C . ASP A 1 88 ? 2.801 30.945 11.129 1.00 38.04 88 ASP A C 1
ATOM 702 O O . ASP A 1 88 ? 2.707 30.908 9.910 1.00 40.02 88 ASP A O 1
ATOM 707 N N . ILE A 1 89 ? 2.966 29.854 11.862 1.00 36.35 89 ILE A N 1
ATOM 708 C CA . ILE A 1 89 ? 3.053 28.552 11.210 1.00 38.78 89 ILE A CA 1
ATOM 709 C C . ILE A 1 89 ? 1.995 27.571 11.682 1.00 40.32 89 ILE A C 1
ATOM 710 O O . ILE A 1 89 ? 2.191 26.358 11.607 1.00 38.50 89 ILE A O 1
ATOM 715 N N . ARG A 1 90 ? 0.887 28.116 12.174 1.00 36.95 90 ARG A N 1
ATOM 716 C CA . ARG A 1 90 ? -0.250 27.314 12.597 1.00 41.74 90 ARG A CA 1
ATOM 717 C C . ARG A 1 90 ? -1.024 27.035 11.319 1.00 42.42 90 ARG A C 1
ATOM 718 O O . ARG A 1 90 ? -1.588 27.946 10.732 1.00 43.93 90 ARG A O 1
ATOM 726 N N . LYS A 1 91 ? -1.037 25.788 10.877 1.00 46.07 91 LYS A N 1
ATOM 727 C CA . LYS A 1 91 ? -1.723 25.438 9.638 1.00 50.29 91 LYS A CA 1
ATOM 728 C C . LYS A 1 91 ? -3.183 25.863 9.579 1.00 52.06 91 LYS A C 1
ATOM 729 O O . LYS A 1 91 ? -3.706 26.135 8.500 1.00 51.65 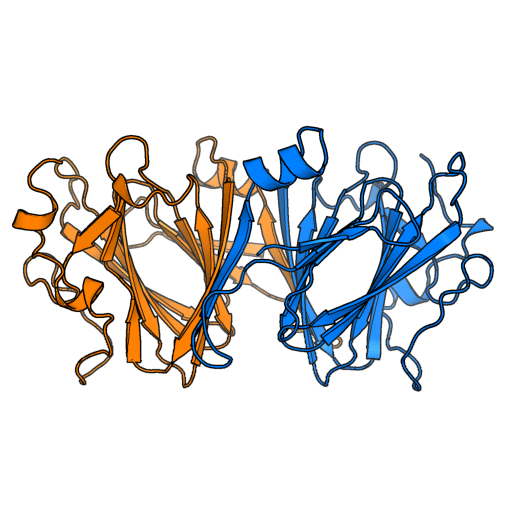91 LYS A O 1
ATOM 735 N N . GLU A 1 92 ? -3.854 25.914 10.724 1.00 53.54 92 GLU A N 1
ATOM 736 C CA . GLU A 1 92 ? -5.254 26.288 10.728 1.00 55.91 92 GLU A CA 1
ATOM 737 C C . GLU A 1 92 ? -5.477 27.765 10.918 1.00 55.69 92 GLU A C 1
ATOM 738 O O . GLU A 1 92 ? -6.616 28.223 10.933 1.00 58.51 92 GLU A O 1
ATOM 744 N N . SER A 1 93 ? -4.406 28.523 11.059 1.00 51.51 93 SER A N 1
ATOM 745 C CA . SER A 1 93 ? -4.553 29.945 11.256 1.00 48.97 93 SER A CA 1
ATOM 746 C C . SER A 1 93 ? -4.820 30.712 9.998 1.00 50.27 93 SER A C 1
ATOM 747 O O . SER A 1 93 ? -4.200 30.455 8.964 1.00 49.72 93 SER A O 1
ATOM 750 N N . PRO A 1 94 ? -5.751 31.687 10.064 1.00 50.21 94 PRO A N 1
ATOM 751 C CA . PRO A 1 94 ? -6.113 32.532 8.922 1.00 47.79 94 PRO A CA 1
ATOM 752 C C . PRO A 1 94 ? -4.918 33.365 8.472 1.00 46.51 94 PRO A C 1
ATOM 753 O O . PRO A 1 94 ? -4.925 33.915 7.387 1.00 44.97 94 PRO A O 1
ATOM 757 N N . THR A 1 95 ? -3.892 33.477 9.308 1.00 45.43 95 THR A N 1
ATOM 758 C CA . THR A 1 95 ? -2.723 34.256 8.925 1.00 44.39 95 THR A CA 1
ATOM 759 C C . THR A 1 95 ? -1.503 33.353 8.709 1.00 45.10 95 THR A C 1
ATOM 760 O O . THR A 1 95 ? -0.360 33.814 8.667 1.00 44.26 95 THR A O 1
ATOM 764 N N . PHE A 1 96 ? -1.758 32.061 8.544 1.00 43.88 96 PHE A N 1
ATOM 765 C CA . PHE A 1 96 ? -0.669 31.108 8.307 1.00 43.34 96 PHE A CA 1
ATOM 766 C C . PHE A 1 96 ? 0.288 31.582 7.217 1.00 43.42 96 PHE A C 1
ATOM 767 O O . PHE A 1 96 ? -0.134 32.095 6.178 1.00 43.06 96 PHE A O 1
ATOM 775 N N . GLY A 1 97 ? 1.583 31.401 7.442 1.00 41.50 97 GLY A N 1
ATOM 776 C CA . GLY A 1 97 ? 2.537 31.808 6.438 1.00 36.42 97 GLY A CA 1
ATOM 777 C C . GLY A 1 97 ? 2.809 33.291 6.396 1.00 36.55 97 GLY A C 1
ATOM 778 O O . GLY A 1 97 ? 3.697 33.730 5.684 1.00 37.42 97 GLY A O 1
ATOM 779 N N . GLN A 1 98 ? 2.059 34.072 7.147 1.00 36.72 98 GLN A N 1
ATOM 780 C CA . GLN A 1 98 ? 2.288 35.517 7.201 1.00 37.68 98 GLN A CA 1
ATOM 781 C C . GLN A 1 98 ? 3.413 35.868 8.194 1.00 37.19 98 GLN A C 1
ATOM 782 O O . GLN A 1 98 ? 3.704 35.116 9.122 1.00 35.44 98 GLN A O 1
ATOM 788 N N . TRP A 1 99 ? 4.021 37.029 8.025 1.00 34.86 99 TRP A N 1
ATOM 789 C CA . TRP A 1 99 ? 5.102 37.402 8.906 1.00 37.59 99 TRP A CA 1
ATOM 790 C C . TRP A 1 99 ? 5.047 38.860 9.301 1.00 39.51 99 TRP A C 1
ATOM 791 O O . TRP A 1 99 ? 4.390 39.675 8.654 1.00 40.70 99 TRP A O 1
ATOM 802 N N . VAL A 1 100 ? 5.772 39.165 10.359 1.00 37.88 100 VAL A N 1
ATOM 803 C CA . VAL A 1 100 ? 5.870 40.506 10.899 1.00 40.70 100 VAL A CA 1
ATOM 804 C C . VAL A 1 100 ? 7.351 40.741 11.146 1.00 41.26 100 VAL A C 1
ATOM 805 O O . VAL A 1 100 ? 8.045 39.845 11.622 1.00 42.27 100 VAL A O 1
ATOM 809 N N . GLY A 1 101 ? 7.830 41.940 10.821 1.00 41.10 101 GLY A N 1
ATOM 810 C CA . GLY A 1 101 ? 9.226 42.278 11.020 1.00 40.20 101 GLY A CA 1
ATOM 811 C C . GLY A 1 101 ? 9.305 43.556 11.813 1.00 39.50 101 GLY A C 1
ATOM 812 O O . GLY A 1 101 ? 8.619 44.518 11.510 1.00 43.06 101 GLY A O 1
ATOM 813 N N . VAL A 1 102 ? 10.142 43.592 12.828 1.00 38.31 102 VAL A N 1
ATOM 814 C CA . VAL A 1 102 ? 10.261 44.778 13.644 1.00 36.81 102 VAL A CA 1
ATOM 815 C C . VAL A 1 102 ? 11.704 45.034 14.001 1.00 36.85 102 VAL A C 1
ATOM 816 O O . VAL A 1 102 ? 12.446 44.096 14.302 1.00 35.99 102 VAL A O 1
ATOM 820 N N . ASN A 1 103 ? 12.116 46.295 13.970 1.00 36.77 103 ASN A N 1
ATOM 821 C CA . ASN A 1 103 ? 13.478 46.619 14.365 1.00 39.98 103 ASN A CA 1
ATOM 822 C C . ASN A 1 103 ? 13.497 46.693 15.904 1.00 38.85 103 ASN A C 1
ATOM 823 O O . ASN A 1 103 ? 12.666 47.378 16.513 1.00 35.67 103 ASN A O 1
ATOM 828 N N . LEU A 1 104 ? 14.434 45.973 16.521 1.00 37.73 104 LEU A N 1
ATOM 829 C CA . LEU A 1 104 ? 14.583 45.987 17.968 1.00 37.07 104 LEU A CA 1
ATOM 830 C C . LEU A 1 104 ? 15.994 46.461 18.250 1.00 37.22 104 LEU A C 1
ATOM 831 O O . LEU A 1 104 ? 16.966 45.900 17.724 1.00 39.20 104 LEU A O 1
ATOM 836 N N . SER A 1 105 ? 16.137 47.471 19.092 1.00 37.42 105 SER A N 1
ATOM 837 C CA . SER A 1 105 ? 17.480 47.968 19.367 1.00 37.49 105 SER A CA 1
ATOM 838 C C . SER A 1 105 ? 17.699 48.320 20.823 1.00 37.19 105 SER A C 1
ATOM 839 O O . SER A 1 105 ? 16.757 48.430 21.614 1.00 36.08 105 SER A O 1
ATOM 842 N N . ALA A 1 106 ? 18.958 48.510 21.184 1.00 37.17 106 ALA A N 1
ATOM 843 C CA . ALA A 1 106 ? 19.262 48.878 22.552 1.00 39.81 106 ALA A CA 1
ATOM 844 C C . ALA A 1 106 ? 18.611 50.219 22.795 1.00 41.35 106 ALA A C 1
ATOM 845 O O . ALA A 1 106 ? 18.067 50.486 23.859 1.00 41.29 106 ALA A O 1
ATOM 847 N N . GLU A 1 107 ? 18.666 51.062 21.778 1.00 45.70 107 GLU A N 1
ATOM 848 C CA . GLU A 1 107 ? 18.090 52.394 21.861 1.00 47.03 107 GLU A CA 1
ATOM 849 C C . GLU A 1 107 ? 16.557 52.420 21.962 1.00 43.96 107 GLU A C 1
ATOM 850 O O . GLU A 1 107 ? 16.020 52.986 22.911 1.00 44.01 107 GLU A O 1
ATOM 856 N N . ASN A 1 108 ? 15.840 51.807 21.022 1.00 41.57 108 ASN A N 1
ATOM 857 C CA . ASN A 1 108 ? 14.378 51.877 21.100 1.00 39.37 108 ASN A CA 1
ATOM 858 C C . ASN A 1 108 ? 13.736 51.035 22.196 1.00 39.84 108 ASN A C 1
ATOM 859 O O . ASN A 1 108 ? 12.571 51.238 22.562 1.00 38.60 108 ASN A O 1
ATOM 864 N N . LYS A 1 109 ? 14.505 50.082 22.717 1.00 37.68 109 LYS A N 1
ATOM 865 C CA . LYS A 1 109 ? 14.058 49.208 23.796 1.00 35.21 109 LYS A CA 1
ATOM 866 C C . LYS A 1 109 ? 12.784 48.440 23.523 1.00 32.36 109 LYS A C 1
ATOM 867 O O . LYS A 1 109 ? 12.098 48.055 24.458 1.00 32.20 109 LYS A O 1
ATOM 873 N N . ARG A 1 110 ? 12.496 48.189 22.246 1.00 31.64 110 ARG A N 1
ATOM 874 C CA . ARG A 1 110 ? 11.319 47.427 21.875 1.00 34.35 110 ARG A CA 1
ATOM 875 C C . ARG A 1 110 ? 11.509 45.948 22.152 1.00 35.56 110 ARG A C 1
ATOM 876 O O . ARG A 1 110 ? 12.631 45.429 22.136 1.00 34.87 110 ARG A O 1
ATOM 884 N N . GLN A 1 111 ? 10.397 45.275 22.388 1.00 33.71 111 GLN A N 1
ATOM 885 C CA . GLN A 1 111 ? 10.420 43.854 22.645 1.00 34.18 111 GLN A CA 1
ATOM 886 C C . GLN A 1 111 ? 9.381 43.266 21.744 1.00 32.32 111 GLN A C 1
ATOM 887 O O . GLN A 1 111 ? 8.398 43.938 21.426 1.00 35.22 111 GLN A O 1
ATOM 893 N N . LEU A 1 112 ? 9.585 42.036 21.287 1.00 29.88 112 LEU A N 1
ATOM 894 C CA . LEU A 1 112 ? 8.542 41.413 20.495 1.00 29.93 112 LEU A CA 1
ATOM 895 C C . LEU A 1 112 ? 8.065 40.146 21.230 1.00 32.74 112 LEU A C 1
ATOM 896 O O . LEU A 1 112 ? 8.877 39.349 21.748 1.00 34.66 112 LEU A O 1
ATOM 901 N N . TRP A 1 113 ? 6.756 39.978 21.323 1.00 30.96 113 TRP A N 1
ATOM 902 C CA . TRP A 1 113 ? 6.158 38.813 21.944 1.00 31.77 113 TRP A CA 1
ATOM 903 C C . TRP A 1 113 ? 5.692 37.968 20.786 1.00 34.74 113 TRP A C 1
ATOM 904 O O . TRP A 1 113 ? 4.879 38.420 19.963 1.00 33.09 113 TRP A O 1
ATOM 915 N N . ILE A 1 114 ? 6.223 36.743 20.728 1.00 36.34 114 ILE A N 1
ATOM 916 C CA . ILE A 1 114 ? 5.969 35.747 19.677 1.00 34.86 114 ILE A CA 1
ATOM 917 C C . ILE A 1 114 ? 5.420 34.483 20.335 1.00 35.13 114 ILE A C 1
ATOM 918 O O . ILE A 1 114 ? 6.178 33.684 20.882 1.00 34.33 114 ILE A O 1
ATOM 923 N N . PRO A 1 115 ? 4.107 34.251 20.232 1.00 35.90 115 PRO A N 1
ATOM 924 C CA . PRO A 1 115 ? 3.482 33.084 20.856 1.00 37.29 115 PRO A CA 1
ATOM 925 C C . PRO A 1 115 ? 3.859 31.730 20.262 1.00 37.69 115 PRO A C 1
ATOM 926 O O . PRO A 1 115 ? 4.521 31.631 19.245 1.00 36.15 115 PRO A O 1
ATOM 930 N N . GLU A 1 116 ? 3.405 30.685 20.929 1.00 38.11 116 GLU A N 1
ATOM 931 C CA . GLU A 1 116 ? 3.613 29.356 20.427 1.00 40.07 116 GLU A CA 1
ATOM 932 C C . GLU A 1 116 ? 2.857 29.358 19.106 1.00 39.31 116 GLU A C 1
ATOM 933 O O . GLU A 1 116 ? 1.822 30.009 18.979 1.00 39.14 116 GLU A O 1
ATOM 939 N N . GLY A 1 117 ? 3.380 28.631 18.126 1.00 37.88 117 GLY A N 1
ATOM 940 C CA . GLY A 1 117 ? 2.734 28.550 16.835 1.00 35.75 117 GLY A CA 1
ATOM 941 C C . GLY A 1 117 ? 3.420 29.435 15.817 1.00 33.76 117 GLY A C 1
ATOM 942 O O . GLY A 1 117 ? 2.958 29.548 14.681 1.00 30.12 117 GLY A O 1
ATOM 943 N N . PHE A 1 118 ? 4.519 30.064 16.230 1.00 31.87 118 PHE A N 1
ATOM 944 C CA . PHE A 1 118 ? 5.278 30.936 15.340 1.00 33.40 118 PHE A CA 1
ATOM 945 C C . PHE A 1 118 ? 6.730 30.530 15.224 1.00 35.40 118 PHE A C 1
ATOM 946 O O . PHE A 1 118 ? 7.284 29.913 16.136 1.00 34.66 118 PHE A O 1
ATOM 954 N N . ALA A 1 119 ? 7.347 30.856 14.090 1.00 34.11 119 ALA A N 1
ATOM 955 C CA . ALA A 1 119 ? 8.760 30.581 13.920 1.00 33.12 119 ALA A CA 1
ATOM 956 C C . ALA A 1 119 ? 9.380 31.947 14.144 1.00 33.61 119 ALA A C 1
ATOM 957 O O . ALA A 1 119 ? 8.729 32.952 13.887 1.00 36.42 119 ALA A O 1
ATOM 959 N N . HIS A 1 120 ? 10.637 31.976 14.580 1.00 30.68 120 HIS A N 1
ATOM 960 C CA . HIS A 1 120 ? 11.323 33.198 14.888 1.00 29.09 120 HIS A CA 1
ATOM 961 C C . HIS A 1 120 ? 12.693 33.301 14.233 1.00 32.78 120 HIS A C 1
ATOM 962 O O . HIS A 1 120 ? 13.369 32.285 13.999 1.00 34.30 120 HIS A O 1
ATOM 969 N N . GLY A 1 121 ? 13.103 34.524 13.924 1.00 30.85 121 GLY A N 1
ATOM 970 C CA . GLY A 1 121 ? 14.403 34.721 13.342 1.00 31.10 121 GLY A CA 1
ATOM 971 C C . GLY A 1 121 ? 14.769 36.175 13.435 1.00 34.81 121 GLY A C 1
ATOM 972 O O . GLY A 1 121 ? 13.913 36.987 13.762 1.00 34.48 121 GLY A O 1
ATOM 973 N N . PHE A 1 122 ? 16.036 36.510 13.204 1.00 34.98 122 PHE A N 1
ATOM 974 C CA . PHE A 1 122 ? 16.436 37.900 13.195 1.00 36.71 122 PHE A CA 1
ATOM 975 C C . PHE A 1 122 ? 17.784 38.063 12.517 1.00 39.81 122 PHE A C 1
ATOM 976 O O . PHE A 1 122 ? 18.545 37.101 12.404 1.00 36.64 122 PHE A O 1
ATOM 984 N N . VAL A 1 123 ? 18.059 39.285 12.045 1.00 41.16 123 VAL A N 1
ATOM 985 C CA . VAL A 1 123 ? 19.330 39.602 11.402 1.00 42.12 123 VAL A CA 1
ATOM 986 C C . VAL A 1 123 ? 19.932 40.775 12.141 1.00 41.20 123 VAL A C 1
ATOM 987 O O . VAL A 1 123 ? 19.221 41.707 12.522 1.00 40.70 123 VAL A O 1
ATOM 991 N N . THR A 1 124 ? 21.241 40.720 12.336 1.00 41.67 124 THR A N 1
ATOM 992 C CA . THR A 1 124 ? 21.970 41.767 13.027 1.00 43.46 124 THR A CA 1
ATOM 993 C C . THR A 1 124 ? 22.188 42.931 12.067 1.00 45.17 124 THR A C 1
ATOM 994 O O . THR A 1 124 ? 22.727 42.748 10.969 1.00 44.86 124 THR A O 1
ATOM 998 N N . LEU A 1 125 ? 21.783 44.126 12.473 1.00 46.08 125 LEU A N 1
ATOM 999 C CA . LEU A 1 125 ? 21.947 45.286 11.606 1.00 47.31 125 LEU A CA 1
ATOM 1000 C C . LEU A 1 125 ? 23.190 46.102 11.976 1.00 48.30 125 LEU A C 1
ATOM 1001 O O . LEU A 1 125 ? 23.854 46.685 11.111 1.00 47.23 125 LEU A O 1
ATOM 1006 N N . SER A 1 126 ? 23.491 46.147 13.265 1.00 48.78 126 SER A N 1
ATOM 1007 C CA . SER A 1 126 ? 24.652 46.878 13.749 1.00 48.88 126 SER A CA 1
ATOM 1008 C C . SER A 1 126 ? 25.940 46.046 13.649 1.00 51.31 126 SER A C 1
ATOM 1009 O O . SER A 1 126 ? 25.903 44.840 13.365 1.00 51.16 126 SER A O 1
ATOM 1012 N N . GLU A 1 127 ? 27.077 46.690 13.901 1.00 51.79 127 GLU A N 1
ATOM 1013 C CA . GLU A 1 127 ? 28.364 46.016 13.826 1.00 53.34 127 GLU A CA 1
ATOM 1014 C C . GLU A 1 127 ? 28.266 44.706 14.596 1.00 52.50 127 GLU A C 1
ATOM 1015 O O . GLU A 1 127 ? 28.749 43.678 14.139 1.00 53.18 127 GLU A O 1
ATOM 1021 N N . TYR A 1 128 ? 27.658 44.775 15.777 1.00 52.64 128 TYR A N 1
ATOM 1022 C CA . TYR A 1 128 ? 27.427 43.619 16.639 1.00 52.72 128 TYR A CA 1
ATOM 1023 C C . TYR A 1 128 ? 26.102 43.880 17.331 1.00 50.56 128 TYR A C 1
ATOM 1024 O O . TYR A 1 128 ? 25.706 45.024 17.489 1.00 49.49 128 TYR A O 1
ATOM 1033 N N . ALA A 1 129 ? 25.421 42.823 17.757 1.00 47.73 129 ALA A N 1
ATOM 1034 C CA . ALA A 1 129 ? 24.167 42.984 18.476 1.00 44.55 129 ALA A CA 1
ATOM 1035 C C . ALA A 1 129 ? 24.068 41.905 19.535 1.00 43.47 129 ALA A C 1
ATOM 1036 O O . ALA A 1 129 ? 24.445 40.747 19.292 1.00 41.90 129 ALA A O 1
ATOM 1038 N N . GLU A 1 130 ? 23.587 42.282 20.712 1.00 38.37 130 GLU A N 1
ATOM 1039 C CA . GLU A 1 130 ? 23.383 41.313 21.782 1.00 39.89 130 GLU A CA 1
ATOM 1040 C C . GLU A 1 130 ? 21.893 41.248 22.007 1.00 39.23 130 GLU A C 1
ATOM 1041 O O . GLU A 1 130 ? 21.255 42.251 22.340 1.00 40.88 130 GLU A O 1
ATOM 1047 N N . PHE A 1 131 ? 21.364 40.050 21.802 1.00 35.60 131 PHE A N 1
ATOM 1048 C CA . PHE A 1 131 ? 19.946 39.739 21.838 1.00 34.00 131 PHE A CA 1
ATOM 1049 C C . PHE A 1 131 ? 19.596 38.916 23.091 1.00 34.51 131 PHE A C 1
ATOM 1050 O O . PHE A 1 131 ? 20.322 37.995 23.456 1.00 32.59 131 PHE A O 1
ATOM 1058 N N . LEU A 1 132 ? 18.474 39.242 23.739 1.00 36.35 132 LEU A N 1
ATOM 1059 C CA . LEU A 1 132 ? 18.038 38.564 24.961 1.00 34.31 132 LEU A CA 1
ATOM 1060 C C . LEU A 1 132 ? 16.690 37.906 24.723 1.00 36.27 132 LEU A C 1
ATOM 1061 O O . LEU A 1 132 ? 15.843 38.482 24.052 1.00 40.86 132 LEU A O 1
ATOM 1066 N N . TYR A 1 133 ? 16.501 36.696 25.250 1.00 33.92 133 TYR A N 1
ATOM 1067 C CA . TYR A 1 133 ? 15.267 35.945 25.014 1.00 34.65 133 TYR A CA 1
ATOM 1068 C C . TYR A 1 133 ? 14.743 35.367 26.305 1.00 33.68 133 TYR A C 1
ATOM 1069 O O . TYR A 1 133 ? 15.490 35.043 27.231 1.00 33.19 133 TYR A O 1
ATOM 1078 N N . LYS A 1 134 ? 13.441 35.212 26.335 1.00 31.33 134 LYS A N 1
ATOM 1079 C CA . LYS A 1 134 ? 12.784 34.583 27.448 1.00 33.27 134 LYS A CA 1
ATOM 1080 C C . LYS A 1 134 ? 11.857 33.621 26.714 1.00 32.76 134 LYS A C 1
ATOM 1081 O O . LYS A 1 134 ? 11.188 34.013 25.728 1.00 32.36 134 LYS A O 1
ATOM 1087 N N . ALA A 1 135 ? 11.855 32.362 27.144 1.00 30.68 135 ALA A N 1
ATOM 1088 C CA . ALA A 1 135 ? 11.005 31.343 26.520 1.00 30.86 135 ALA A CA 1
ATOM 1089 C C . ALA A 1 135 ? 10.095 30.676 27.546 1.00 29.45 135 ALA A C 1
ATOM 1090 O O . ALA A 1 135 ? 10.478 30.509 28.693 1.00 31.93 135 ALA A O 1
ATOM 1092 N N . THR A 1 136 ? 8.899 30.283 27.108 1.00 31.21 136 THR A N 1
ATOM 1093 C CA . THR A 1 136 ? 7.905 29.626 27.960 1.00 31.64 136 THR A CA 1
ATOM 1094 C C . THR A 1 136 ? 8.140 28.120 28.098 1.00 33.92 136 THR A C 1
ATOM 1095 O O . THR A 1 136 ? 7.404 27.440 28.813 1.00 32.06 136 THR A O 1
ATOM 1099 N N . ASN A 1 137 ? 9.125 27.583 27.385 1.00 33.45 137 ASN A N 1
ATOM 1100 C CA . ASN A 1 137 ? 9.459 26.171 27.502 1.00 35.80 137 ASN A CA 1
ATOM 1101 C C . ASN A 1 137 ? 10.919 25.976 27.157 1.00 36.54 137 ASN A C 1
ATOM 1102 O O . ASN A 1 137 ? 11.526 26.806 26.461 1.00 32.51 137 ASN A O 1
ATOM 1107 N N . TYR A 1 138 ? 11.500 24.887 27.652 1.00 37.06 138 TYR A N 1
ATOM 1108 C CA . TYR A 1 138 ? 12.926 24.672 27.421 1.00 38.74 138 TYR A CA 1
ATOM 1109 C C . TYR A 1 138 ? 13.263 24.260 26.015 1.00 39.77 138 TYR A C 1
ATOM 1110 O O . TYR A 1 138 ? 12.435 23.633 25.333 1.00 37.84 138 TYR A O 1
ATOM 1119 N N A TYR A 1 139 ? 14.469 24.590 25.585 0.70 41.50 139 TYR A N 1
ATOM 1120 N N B TYR A 1 139 ? 14.453 24.637 25.516 0.30 43.02 139 TYR A N 1
ATOM 1121 C CA A TYR A 1 139 ? 14.927 24.165 24.276 0.70 46.20 139 TYR A CA 1
ATOM 1122 C CA B TYR A 1 139 ? 14.846 24.241 24.172 0.30 47.45 139 TYR A CA 1
ATOM 1123 C C A TYR A 1 139 ? 14.720 22.640 24.211 0.70 47.63 139 TYR A C 1
ATOM 1124 C C B TYR A 1 139 ? 14.899 22.695 24.130 0.30 48.64 139 TYR A C 1
ATOM 1125 O O A TYR A 1 139 ? 14.827 21.952 25.224 0.70 44.66 139 TYR A O 1
ATOM 1126 O O B TYR A 1 139 ? 15.394 22.045 25.076 0.30 47.88 139 TYR A O 1
ATOM 1143 N N . SER A 1 140 ? 14.402 22.128 23.039 1.00 49.25 140 SER A N 1
ATOM 1144 C CA . SER A 1 140 ? 14.260 20.684 22.866 1.00 53.32 140 SER A CA 1
ATOM 1145 C C . SER A 1 140 ? 14.750 20.257 21.476 1.00 55.06 140 SER A C 1
ATOM 1146 O O . SER A 1 140 ? 14.031 20.389 20.494 1.00 57.32 140 SER A O 1
ATOM 1149 N N . PRO A 1 141 ? 15.979 19.702 21.383 1.00 57.31 141 PRO A N 1
ATOM 1150 C CA . PRO A 1 141 ? 16.539 19.259 20.092 1.00 57.07 141 PRO A CA 1
ATOM 1151 C C . PRO A 1 141 ? 15.630 18.341 19.266 1.00 57.86 141 PRO A C 1
ATOM 1152 O O . PRO A 1 141 ? 15.541 18.456 18.040 1.00 58.86 141 PRO A O 1
ATOM 1156 N N . SER A 1 142 ? 14.933 17.442 19.937 1.00 58.25 142 SER A N 1
ATOM 1157 C CA . SER A 1 142 ? 14.061 16.522 19.232 1.00 59.08 142 SER A CA 1
ATOM 1158 C C . SER A 1 142 ? 12.854 17.239 18.658 1.00 58.36 142 SER A C 1
ATOM 1159 O O . SER A 1 142 ? 12.384 16.907 17.571 1.00 61.81 142 SER A O 1
ATOM 1162 N N . SER A 1 143 ? 12.350 18.226 19.385 1.00 54.07 143 SER A N 1
ATOM 1163 C CA . SER A 1 143 ? 11.163 18.937 18.959 1.00 50.89 143 SER A CA 1
ATOM 1164 C C . SER A 1 143 ? 11.364 20.119 18.028 1.00 48.42 143 SER A C 1
ATOM 1165 O O . SER A 1 143 ? 10.411 20.657 17.502 1.00 45.12 143 SER A O 1
ATOM 1168 N N . GLU A 1 144 ? 12.610 20.521 17.835 1.00 48.03 144 GLU A N 1
ATOM 1169 C CA . GLU A 1 144 ? 12.952 21.640 16.976 1.00 48.29 144 GLU A CA 1
ATOM 1170 C C . GLU A 1 144 ? 12.743 21.474 15.492 1.00 46.47 144 GLU A C 1
ATOM 1171 O O . GLU A 1 144 ? 12.933 20.409 14.943 1.00 47.58 144 GLU A O 1
ATOM 1177 N N . GLY A 1 145 ? 12.361 22.575 14.860 1.00 43.64 145 GLY A N 1
ATOM 1178 C CA . GLY A 1 145 ? 12.130 22.607 13.432 1.00 39.54 145 GLY A CA 1
ATOM 1179 C C . GLY A 1 145 ? 12.722 23.929 13.001 1.00 39.91 145 GLY A C 1
ATOM 1180 O O . GLY A 1 145 ? 12.977 24.816 13.835 1.00 36.90 145 GLY A O 1
ATOM 1181 N N . SER A 1 146 ? 12.988 24.067 11.716 1.00 37.63 146 SER A N 1
ATOM 1182 C CA . SER A 1 146 ? 13.549 25.295 11.193 1.00 38.51 146 SER A CA 1
ATOM 1183 C C . SER A 1 146 ? 12.995 25.499 9.792 1.00 37.28 146 SER A C 1
ATOM 1184 O O . SER A 1 146 ? 12.464 24.565 9.173 1.00 39.28 146 SER A O 1
ATOM 1187 N N . ILE A 1 147 ? 13.096 26.727 9.301 1.00 36.98 147 ILE A N 1
ATOM 1188 C CA . ILE A 1 147 ? 12.592 27.075 7.981 1.00 33.93 147 ILE A CA 1
ATOM 1189 C C . ILE A 1 147 ? 13.642 27.989 7.412 1.00 34.58 147 ILE A C 1
ATOM 1190 O O . ILE A 1 147 ? 14.137 28.874 8.128 1.00 29.31 147 ILE A O 1
ATOM 1195 N N . LEU A 1 148 ? 14.012 27.754 6.146 1.00 32.45 148 LEU A N 1
ATOM 1196 C CA . LEU A 1 148 ? 15.026 28.556 5.494 1.00 33.12 148 LEU A CA 1
ATOM 1197 C C . LEU A 1 148 ? 14.625 30.018 5.457 1.00 34.62 148 LEU A C 1
ATOM 1198 O O . LEU A 1 148 ? 13.496 30.354 5.111 1.00 37.20 148 LEU A O 1
ATOM 1203 N N . TRP A 1 149 ? 15.569 30.883 5.790 1.00 38.00 149 TRP A N 1
ATOM 1204 C CA . TRP A 1 149 ? 15.348 32.327 5.854 1.00 39.76 149 TRP A CA 1
ATOM 1205 C C . TRP A 1 149 ? 14.717 32.999 4.648 1.00 40.67 149 TRP A C 1
ATOM 1206 O O . TRP A 1 149 ? 13.907 33.913 4.790 1.00 39.95 149 TRP A O 1
ATOM 1217 N N . ASN A 1 150 ? 15.121 32.572 3.461 1.00 40.60 150 ASN A N 1
ATOM 1218 C CA . ASN A 1 150 ? 14.612 33.190 2.258 1.00 40.15 150 ASN A CA 1
ATOM 1219 C C . ASN A 1 150 ? 13.489 32.426 1.595 1.00 40.49 150 ASN A C 1
ATOM 1220 O O . ASN A 1 150 ? 13.270 32.575 0.399 1.00 41.82 150 ASN A O 1
ATOM 1225 N N . ASP A 1 151 ? 12.774 31.615 2.371 1.00 38.84 151 ASP A N 1
ATOM 1226 C CA . ASP A 1 151 ? 11.678 30.851 1.820 1.00 40.51 151 ASP A CA 1
ATOM 1227 C C . ASP A 1 151 ? 10.688 31.789 1.103 1.00 40.69 151 ASP A C 1
ATOM 1228 O O . ASP A 1 151 ? 10.232 32.793 1.658 1.00 38.87 151 ASP A O 1
ATOM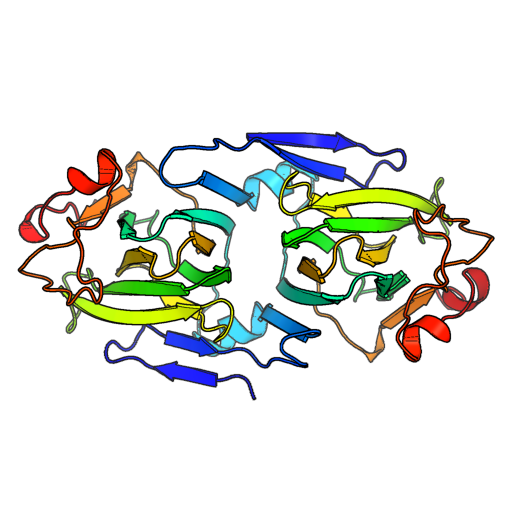 1233 N N . GLU A 1 152 ? 10.382 31.442 -0.135 1.00 40.76 152 GLU A N 1
ATOM 1234 C CA . GLU A 1 152 ? 9.510 32.238 -0.976 1.00 42.25 152 GLU A CA 1
ATOM 1235 C C . GLU A 1 152 ? 8.031 32.213 -0.534 1.00 40.05 152 GLU A C 1
ATOM 1236 O O . GLU A 1 152 ? 7.382 33.249 -0.557 1.00 34.92 152 GLU A O 1
ATOM 1242 N N . ALA A 1 153 ? 7.523 31.058 -0.108 1.00 36.22 153 ALA A N 1
ATOM 1243 C CA . ALA A 1 153 ? 6.141 30.969 0.349 1.00 39.04 153 ALA A CA 1
ATOM 1244 C C . ALA A 1 153 ? 5.877 31.996 1.447 1.00 40.83 153 ALA A C 1
ATOM 1245 O O . ALA A 1 153 ? 4.817 32.640 1.479 1.00 39.45 153 ALA A O 1
ATOM 1247 N N . ILE A 1 154 ? 6.829 32.139 2.370 1.00 41.24 154 ILE A N 1
ATOM 1248 C CA . ILE A 1 154 ? 6.685 33.130 3.436 1.00 39.55 154 ILE A CA 1
ATOM 1249 C C . ILE A 1 154 ? 7.022 34.512 2.887 1.00 40.59 154 ILE A C 1
ATOM 1250 O O . ILE A 1 154 ? 6.339 35.472 3.187 1.00 43.30 154 ILE A O 1
ATOM 1255 N N . GLY A 1 155 ? 8.091 34.608 2.111 1.00 40.93 155 GLY A N 1
ATOM 1256 C CA . GLY A 1 155 ? 8.470 35.868 1.496 1.00 39.72 155 GLY A CA 1
ATOM 1257 C C . GLY A 1 155 ? 8.876 37.047 2.356 1.00 42.72 155 GLY A C 1
ATOM 1258 O O . GLY A 1 155 ? 8.496 38.177 2.078 1.00 42.72 155 GLY A O 1
ATOM 1259 N N . ILE A 1 156 ? 9.652 36.804 3.396 1.00 43.01 156 ILE A N 1
ATOM 1260 C CA . ILE A 1 156 ? 10.100 37.887 4.259 1.00 43.68 156 ILE A CA 1
ATOM 1261 C C . ILE A 1 156 ? 10.939 38.892 3.466 1.00 47.80 156 ILE A C 1
ATOM 1262 O O . ILE A 1 156 ? 11.754 38.510 2.623 1.00 47.91 156 ILE A O 1
ATOM 1267 N N . GLU A 1 157 ? 10.750 40.174 3.755 1.00 50.36 157 GLU A N 1
ATOM 1268 C CA . GLU A 1 157 ? 11.535 41.220 3.109 1.00 52.90 157 GLU A CA 1
ATOM 1269 C C . GLU A 1 157 ? 12.638 41.617 4.067 1.00 51.44 157 GLU A C 1
ATOM 1270 O O . GLU A 1 157 ? 12.425 42.459 4.940 1.00 49.91 157 GLU A O 1
ATOM 1276 N N . TRP A 1 158 ? 13.807 41.002 3.897 1.00 51.26 158 TRP A N 1
ATOM 1277 C CA . TRP A 1 158 ? 14.951 41.270 4.744 1.00 51.63 158 TRP A CA 1
ATOM 1278 C C . TRP A 1 158 ? 15.580 42.587 4.350 1.00 55.96 158 TRP A C 1
ATOM 1279 O O . TRP A 1 158 ? 15.969 42.770 3.201 1.00 58.72 158 TRP A O 1
ATOM 1290 N N . PRO A 1 159 ? 15.713 43.517 5.309 1.00 59.73 159 PRO A N 1
ATOM 1291 C CA . PRO A 1 159 ? 16.279 44.862 5.162 1.00 62.39 159 PRO A CA 1
ATOM 1292 C C . PRO A 1 159 ? 17.718 44.955 4.749 1.00 64.56 159 PRO A C 1
ATOM 1293 O O . PRO A 1 159 ? 18.119 45.918 4.101 1.00 69.02 159 PRO A O 1
ATOM 1297 N N . PHE A 1 160 ? 18.511 43.991 5.161 1.00 66.85 160 PHE A N 1
ATOM 1298 C CA . PHE A 1 160 ? 19.913 44.022 4.814 1.00 68.65 160 PHE A CA 1
ATOM 1299 C C . PHE A 1 160 ? 20.110 44.084 3.299 1.00 71.47 160 PHE A C 1
ATOM 1300 O O . PHE A 1 160 ? 19.246 43.659 2.509 1.00 72.47 160 PHE A O 1
ATOM 1308 N N . SER A 1 161 ? 21.245 44.645 2.902 1.00 72.19 161 SER A N 1
ATOM 1309 C CA . SER A 1 161 ? 21.562 44.805 1.500 1.00 71.59 161 SER A CA 1
ATOM 1310 C C . SER A 1 161 ? 22.572 43.762 1.097 1.00 71.69 161 SER A C 1
ATOM 1311 O O . SER A 1 161 ? 22.722 43.472 -0.087 1.00 72.50 161 SER A O 1
ATOM 1314 N N . GLN A 1 162 ? 23.256 43.204 2.093 1.00 70.71 162 GLN A N 1
ATOM 1315 C CA . GLN A 1 162 ? 24.286 42.182 1.882 1.00 69.62 162 GLN A CA 1
ATOM 1316 C C . GLN A 1 162 ? 23.804 40.753 2.202 1.00 67.66 162 GLN A C 1
ATOM 1317 O O . GLN A 1 162 ? 22.790 40.566 2.880 1.00 66.86 162 GLN A O 1
ATOM 1323 N N . LEU A 1 163 ? 24.521 39.743 1.708 1.00 64.72 163 LEU A N 1
ATOM 1324 C CA . LEU A 1 163 ? 24.145 38.368 2.018 1.00 63.25 163 LEU A CA 1
ATOM 1325 C C . LEU A 1 163 ? 24.353 38.080 3.507 1.00 61.77 163 LEU A C 1
ATOM 1326 O O . LEU A 1 163 ? 25.381 38.428 4.081 1.00 60.85 163 LEU A O 1
ATOM 1331 N N . PRO A 1 164 ? 23.367 37.458 4.151 1.00 59.96 164 PRO A N 1
ATOM 1332 C CA . PRO A 1 164 ? 23.481 37.134 5.571 1.00 59.57 164 PRO A CA 1
ATOM 1333 C C . PRO A 1 164 ? 24.521 36.029 5.826 1.00 58.29 164 PRO A C 1
ATOM 1334 O O . PRO A 1 164 ? 24.899 35.308 4.906 1.00 59.25 164 PRO A O 1
ATOM 1338 N N . GLU A 1 165 ? 25.005 35.931 7.059 1.00 56.40 165 GLU A N 1
ATOM 1339 C CA . GLU A 1 165 ? 25.932 34.865 7.439 1.00 55.79 165 GLU A CA 1
ATOM 1340 C C . GLU A 1 165 ? 25.028 33.937 8.244 1.00 52.50 165 GLU A C 1
ATOM 1341 O O . GLU A 1 165 ? 24.338 34.384 9.149 1.00 51.55 165 GLU A O 1
ATOM 1347 N N . LEU A 1 166 ? 25.053 32.654 7.933 1.00 50.01 166 LEU A N 1
ATOM 1348 C CA . LEU A 1 166 ? 24.218 31.683 8.613 1.00 49.71 166 LEU A CA 1
ATOM 1349 C C . LEU A 1 166 ? 25.030 30.565 9.243 1.00 48.54 166 LEU A C 1
ATOM 1350 O O . LEU A 1 166 ? 26.144 30.270 8.805 1.00 50.12 166 LEU A O 1
ATOM 1355 N N . SER A 1 167 ? 24.481 29.944 10.281 1.00 44.31 167 SER A N 1
ATOM 1356 C CA . SER A 1 167 ? 25.162 28.832 10.894 1.00 39.70 167 SER A CA 1
ATOM 1357 C C . SER A 1 167 ? 24.956 27.694 9.898 1.00 40.99 167 SER A C 1
ATOM 1358 O O . SER A 1 167 ? 24.061 27.762 9.040 1.00 42.55 167 SER A O 1
ATOM 1361 N N . ALA A 1 168 ? 25.770 26.647 9.993 1.00 39.00 168 ALA A N 1
ATOM 1362 C CA . ALA A 1 168 ? 25.608 25.512 9.082 1.00 38.62 168 ALA A CA 1
ATOM 1363 C C . ALA A 1 168 ? 24.181 24.970 9.218 1.00 38.38 168 ALA A C 1
ATOM 1364 O O . ALA A 1 168 ? 23.483 24.680 8.241 1.00 40.11 168 ALA A O 1
ATOM 1366 N N . LYS A 1 169 ? 23.769 24.827 10.465 1.00 40.16 169 LYS A N 1
ATOM 1367 C CA . LYS A 1 169 ? 22.450 24.341 10.783 1.00 41.35 169 LYS A CA 1
ATOM 1368 C C . LYS A 1 169 ? 21.296 25.167 10.144 1.00 40.88 169 LYS A C 1
ATOM 1369 O O . LYS A 1 169 ? 20.348 24.578 9.614 1.00 37.96 169 LYS A O 1
ATOM 1375 N N . ASP A 1 170 ? 21.373 26.504 10.170 1.00 40.30 170 ASP A N 1
ATOM 1376 C CA . ASP A 1 170 ? 20.287 27.320 9.578 1.00 40.39 170 ASP A CA 1
ATOM 1377 C C . ASP A 1 170 ? 20.365 27.378 8.048 1.00 40.53 170 ASP A C 1
ATOM 1378 O O . ASP A 1 170 ? 19.340 27.442 7.372 1.00 38.55 170 ASP A O 1
ATOM 1383 N N . ALA A 1 171 ? 21.582 27.342 7.508 1.00 41.64 171 ALA A N 1
ATOM 1384 C CA . ALA A 1 171 ? 21.757 27.376 6.057 1.00 41.46 171 ALA A CA 1
ATOM 1385 C C . ALA A 1 171 ? 21.137 26.124 5.491 1.00 40.66 171 ALA A C 1
ATOM 1386 O O . ALA A 1 171 ? 20.688 26.122 4.366 1.00 44.25 171 ALA A O 1
ATOM 1388 N N . ALA A 1 172 ? 21.087 25.057 6.281 1.00 43.35 172 ALA A N 1
ATOM 1389 C CA . ALA A 1 172 ? 20.487 23.797 5.814 1.00 43.41 172 ALA A CA 1
ATOM 1390 C C . ALA A 1 172 ? 19.001 23.635 6.134 1.00 42.16 172 ALA A C 1
ATOM 1391 O O . ALA A 1 172 ? 18.422 22.559 5.928 1.00 42.15 172 ALA A O 1
ATOM 1393 N N . ALA A 1 173 ? 18.366 24.687 6.631 1.00 39.78 173 ALA A N 1
ATOM 1394 C CA . ALA A 1 173 ? 16.944 24.597 6.950 1.00 37.05 173 ALA A CA 1
ATOM 1395 C C . ALA A 1 173 ? 16.102 24.346 5.686 1.00 36.10 173 ALA A C 1
ATOM 1396 O O . ALA A 1 173 ? 16.437 24.823 4.613 1.00 32.26 173 ALA A O 1
ATOM 1398 N N . PRO A 1 174 ? 14.993 23.592 5.816 1.00 35.94 174 PRO A N 1
ATOM 1399 C CA . PRO A 1 174 ? 14.117 23.290 4.697 1.00 37.80 174 PRO A CA 1
ATOM 1400 C C . PRO A 1 174 ? 13.190 24.442 4.395 1.00 42.17 174 PRO A C 1
ATOM 1401 O O . PRO A 1 174 ? 13.081 25.416 5.168 1.00 43.36 174 PRO A O 1
ATOM 1405 N N . LEU A 1 175 ? 12.526 24.320 3.251 1.00 42.32 175 LEU A N 1
ATOM 1406 C CA . LEU A 1 175 ? 11.550 25.297 2.805 1.00 40.76 175 LEU A CA 1
ATOM 1407 C C . LEU A 1 175 ? 10.231 25.009 3.535 1.00 41.51 175 LEU A C 1
ATOM 1408 O O . LEU A 1 175 ? 9.982 23.888 3.977 1.00 41.53 175 LEU A O 1
ATOM 1413 N N . LEU A 1 176 ? 9.387 26.032 3.637 1.00 42.23 176 LEU A N 1
ATOM 1414 C CA . LEU A 1 176 ? 8.142 25.912 4.354 1.00 44.48 176 LEU A CA 1
ATOM 1415 C C . LEU A 1 176 ? 7.366 24.634 4.093 1.00 46.01 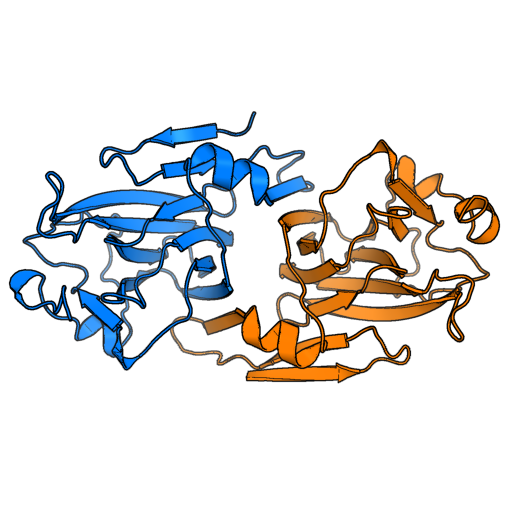176 LEU A C 1
ATOM 1416 O O . LEU A 1 176 ? 7.044 23.912 5.039 1.00 46.92 176 LEU A O 1
ATOM 1421 N N . ASP A 1 177 ? 7.091 24.341 2.816 1.00 48.99 177 ASP A N 1
ATOM 1422 C CA . ASP A 1 177 ? 6.302 23.158 2.446 1.00 49.33 177 ASP A CA 1
ATOM 1423 C C . ASP A 1 177 ? 6.966 21.846 2.847 1.00 49.66 177 ASP A C 1
ATOM 1424 O O . ASP A 1 177 ? 6.330 20.784 2.804 1.00 48.24 177 ASP A O 1
ATOM 1429 N N . GLN A 1 178 ? 8.227 21.932 3.265 1.00 47.66 178 GLN A N 1
ATOM 1430 C CA . GLN A 1 178 ? 8.983 20.761 3.706 1.00 48.76 178 GLN A CA 1
ATOM 1431 C C . GLN A 1 178 ? 9.223 20.772 5.233 1.00 46.73 178 GLN A C 1
ATOM 1432 O O . GLN A 1 178 ? 9.577 19.755 5.819 1.00 43.54 178 GLN A O 1
ATOM 1438 N N . ALA A 1 179 ? 9.027 21.919 5.873 1.00 47.29 179 ALA A N 1
ATOM 1439 C CA . ALA A 1 179 ? 9.246 22.017 7.317 1.00 47.53 179 ALA A CA 1
ATOM 1440 C C . ALA A 1 179 ? 8.320 21.064 8.088 1.00 49.14 179 ALA A C 1
ATOM 1441 O O . ALA A 1 179 ? 7.207 20.770 7.655 1.00 47.39 179 ALA A O 1
ATOM 1443 N N . LEU A 1 180 ? 8.788 20.557 9.219 1.00 52.91 180 LEU A N 1
ATOM 1444 C CA . LEU A 1 180 ? 7.977 19.613 9.996 1.00 59.75 180 LEU A CA 1
ATOM 1445 C C . LEU A 1 180 ? 7.224 20.412 11.042 1.00 62.52 180 LEU A C 1
ATOM 1446 O O . LEU A 1 180 ? 7.588 20.448 12.213 1.00 63.19 180 LEU A O 1
ATOM 1451 N N . LEU A 1 181 ? 6.163 21.061 10.583 1.00 66.78 181 LEU A N 1
ATOM 1452 C CA . LEU A 1 181 ? 5.353 21.922 11.423 1.00 69.03 181 LEU A CA 1
ATOM 1453 C C . LEU A 1 181 ? 4.597 21.186 12.525 1.00 71.58 181 LEU A C 1
ATOM 1454 O O . LEU A 1 181 ? 4.188 21.801 13.508 1.00 70.87 181 LEU A O 1
ATOM 1459 N N . THR A 1 182 ? 4.428 19.874 12.381 1.00 75.31 182 THR A N 1
ATOM 1460 C CA . THR A 1 182 ? 3.672 19.110 13.376 1.00 80.32 182 THR A CA 1
ATOM 1461 C C . THR A 1 182 ? 4.296 17.755 13.747 1.00 84.36 182 THR A C 1
ATOM 1462 O O . THR A 1 182 ? 4.892 17.091 12.903 1.00 84.79 182 THR A O 1
ATOM 1466 N N . GLU A 1 183 ? 4.142 17.350 15.016 1.00 88.72 183 GLU A N 1
ATOM 1467 C CA . GLU A 1 183 ? 4.669 16.062 15.493 1.00 92.27 183 GLU A CA 1
ATOM 1468 C C . GLU A 1 183 ? 3.692 14.914 15.223 1.00 93.72 183 GLU A C 1
ATOM 1469 O O . GLU A 1 183 ? 2.587 15.142 14.665 1.00 94.76 183 GLU A O 1
ATOM 1476 N N . MET B 1 1 ? 28.089 25.760 29.873 1.00 44.66 1 MET B N 1
ATOM 1477 C CA . MET B 1 1 ? 27.704 25.209 31.181 1.00 44.51 1 MET B CA 1
ATOM 1478 C C . MET B 1 1 ? 27.934 26.344 32.142 1.00 44.45 1 MET B C 1
ATOM 1479 O O . MET B 1 1 ? 28.530 27.363 31.781 1.00 44.75 1 MET B O 1
ATOM 1484 N N . MET B 1 2 ? 27.464 26.152 33.368 1.00 43.96 2 MET B N 1
ATOM 1485 C CA . MET B 1 2 ? 27.627 27.140 34.426 1.00 44.44 2 MET B CA 1
ATOM 1486 C C . MET B 1 2 ? 28.342 26.577 35.641 1.00 39.21 2 MET B C 1
ATOM 1487 O O . MET B 1 2 ? 27.911 25.581 36.183 1.00 36.13 2 MET B O 1
ATOM 1492 N N . ILE B 1 3 ? 29.384 27.256 36.079 1.00 38.66 3 ILE B N 1
ATOM 1493 C CA . ILE B 1 3 ? 30.110 26.884 37.279 1.00 40.64 3 ILE B CA 1
ATOM 1494 C C . ILE B 1 3 ? 29.475 27.676 38.448 1.00 38.74 3 ILE B C 1
ATOM 1495 O O . ILE B 1 3 ? 29.329 28.885 38.363 1.00 39.79 3 ILE B O 1
ATOM 1500 N N . VAL B 1 4 ? 29.078 26.990 39.509 1.00 38.65 4 VAL B N 1
ATOM 1501 C CA . VAL B 1 4 ? 28.495 27.605 40.683 1.00 40.07 4 VAL B CA 1
ATOM 1502 C C . VAL B 1 4 ? 29.573 27.621 41.744 1.00 44.62 4 VAL B C 1
ATOM 1503 O O . VAL B 1 4 ? 30.102 26.553 42.097 1.00 46.97 4 VAL B O 1
ATOM 1507 N N . ILE B 1 5 ? 29.903 28.809 42.249 1.00 45.66 5 ILE B N 1
ATOM 1508 C CA . ILE B 1 5 ? 30.938 28.992 43.265 1.00 46.69 5 ILE B CA 1
ATOM 1509 C C . ILE B 1 5 ? 30.312 29.588 44.520 1.00 50.69 5 ILE B C 1
ATOM 1510 O O . ILE B 1 5 ? 29.579 30.596 44.440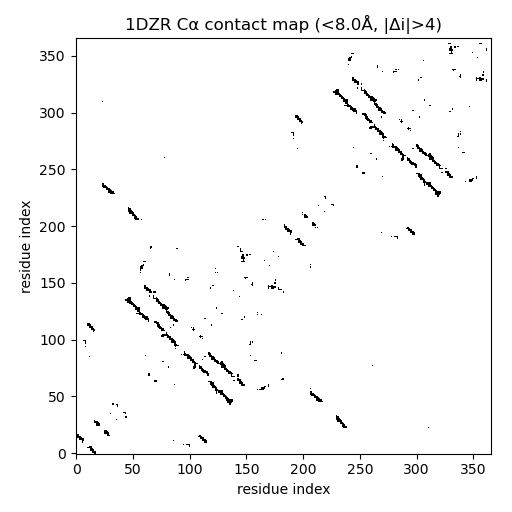 1.00 51.10 5 ILE B O 1
ATOM 1515 N N . LYS B 1 6 ? 30.565 28.979 45.673 1.00 50.17 6 LYS B N 1
ATOM 1516 C CA . LYS B 1 6 ? 30.016 29.520 46.910 1.00 52.40 6 LYS B CA 1
ATOM 1517 C C . LYS B 1 6 ? 30.906 30.693 47.346 1.00 52.22 6 LYS B C 1
ATOM 1518 O O . LYS B 1 6 ? 32.042 30.807 46.912 1.00 53.64 6 LYS B O 1
ATOM 1524 N N . THR B 1 7 ? 30.375 31.594 48.161 1.00 52.53 7 THR B N 1
ATOM 1525 C CA . THR B 1 7 ? 31.156 32.745 48.620 1.00 50.91 7 THR B CA 1
ATOM 1526 C C . THR B 1 7 ? 31.376 32.558 50.112 1.00 51.13 7 THR B C 1
ATOM 1527 O O . THR B 1 7 ? 30.903 31.583 50.691 1.00 50.98 7 THR B O 1
ATOM 1531 N N . ALA B 1 8 ? 32.067 33.502 50.740 1.00 51.99 8 ALA B N 1
ATOM 1532 C CA . ALA B 1 8 ? 32.327 33.423 52.180 1.00 51.93 8 ALA B CA 1
ATOM 1533 C C . ALA B 1 8 ? 31.037 33.320 52.978 1.00 52.50 8 ALA B C 1
ATOM 1534 O O . ALA B 1 8 ? 31.042 32.869 54.132 1.00 53.44 8 ALA B O 1
ATOM 1536 N N . ILE B 1 9 ? 29.932 33.751 52.381 1.00 51.90 9 ILE B N 1
ATOM 1537 C CA . ILE B 1 9 ? 28.628 33.654 53.028 1.00 51.39 9 ILE B CA 1
ATOM 1538 C C . ILE B 1 9 ? 27.921 32.589 52.228 1.00 53.99 9 ILE B C 1
ATOM 1539 O O . ILE B 1 9 ? 27.676 32.759 51.025 1.00 54.70 9 ILE B O 1
ATOM 1544 N N . PRO B 1 10 ? 27.532 31.493 52.896 1.00 56.84 10 PRO B N 1
ATOM 1545 C CA . PRO B 1 10 ? 26.857 30.320 52.343 1.00 56.74 10 PRO B CA 1
ATOM 1546 C C . PRO B 1 10 ? 25.758 30.468 51.300 1.00 57.80 10 PRO B C 1
ATOM 1547 O O . PRO B 1 10 ? 25.878 29.921 50.202 1.00 57.80 10 PRO B O 1
ATOM 1551 N N . ASP B 1 11 ? 24.699 31.197 51.629 1.00 55.11 11 ASP B N 1
ATOM 1552 C CA . ASP B 1 11 ? 23.575 31.325 50.712 1.00 53.32 11 ASP B CA 1
ATOM 1553 C C . ASP B 1 11 ? 23.752 32.179 49.473 1.00 47.97 11 ASP B C 1
ATOM 1554 O O . ASP B 1 11 ? 22.913 32.142 48.589 1.00 49.27 11 ASP B O 1
ATOM 1559 N N . VAL B 1 12 ? 24.844 32.924 49.424 1.00 42.93 12 VAL B N 1
ATOM 1560 C CA . VAL B 1 12 ? 25.189 33.791 48.323 1.00 40.95 12 VAL B CA 1
ATOM 1561 C C . VAL B 1 12 ? 26.043 32.997 47.339 1.00 41.15 12 VAL B C 1
ATOM 1562 O O . VAL B 1 12 ? 27.113 32.512 47.698 1.00 40.08 12 VAL B O 1
ATOM 1566 N N . LEU B 1 13 ? 25.570 32.879 46.096 1.00 40.12 13 LEU B N 1
ATOM 1567 C CA . LEU B 1 13 ? 26.273 32.109 45.072 1.00 38.45 13 LEU B CA 1
ATOM 1568 C C . LEU B 1 13 ? 26.670 32.908 43.822 1.00 41.22 13 LEU B C 1
ATOM 1569 O O . LEU B 1 13 ? 25.935 33.797 43.347 1.00 43.33 13 LEU B O 1
ATOM 1574 N N . ILE B 1 14 ? 27.840 32.591 43.290 1.00 38.71 14 ILE B N 1
ATOM 1575 C CA . ILE B 1 14 ? 28.301 33.194 42.057 1.00 37.52 14 ILE B CA 1
ATOM 1576 C C . ILE B 1 14 ? 28.011 32.146 40.982 1.00 40.35 14 ILE B C 1
ATOM 1577 O O . ILE B 1 14 ? 28.279 30.946 41.187 1.00 41.08 14 ILE B O 1
ATOM 1582 N N . LEU B 1 15 ? 27.451 32.565 39.854 1.00 39.37 15 LEU B N 1
ATOM 1583 C CA . LEU B 1 15 ? 27.166 31.621 38.785 1.00 40.78 15 LEU B CA 1
ATOM 1584 C C . LEU B 1 15 ? 28.007 32.113 37.629 1.00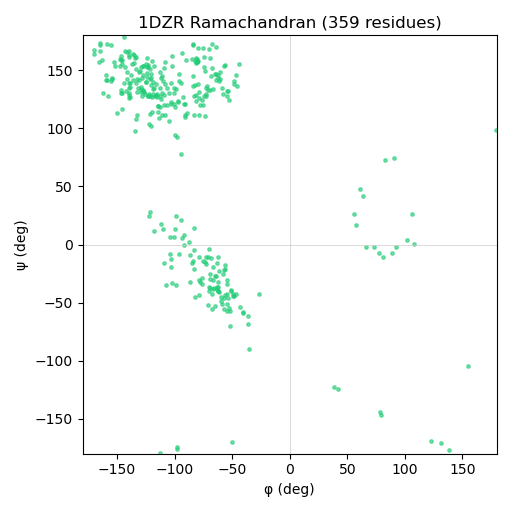 44.59 15 LEU B C 1
ATOM 1585 O O . LEU B 1 15 ? 28.045 33.324 37.364 1.00 45.23 15 LEU B O 1
ATOM 1590 N N . GLU B 1 16 ? 28.705 31.210 36.943 1.00 43.86 16 GLU B N 1
ATOM 1591 C CA . GLU B 1 16 ? 29.515 31.654 35.824 1.00 47.70 16 GLU B CA 1
ATOM 1592 C C . GLU B 1 16 ? 29.350 30.827 34.614 1.00 48.60 16 GLU B C 1
ATOM 1593 O O . GLU B 1 16 ? 29.819 29.681 34.543 1.00 47.61 16 GLU B O 1
ATOM 1599 N N . PRO B 1 17 ? 28.678 31.394 33.633 1.00 50.85 17 PRO B N 1
ATOM 1600 C CA . PRO B 1 17 ? 28.483 30.659 32.396 1.00 52.01 17 PRO B CA 1
ATOM 1601 C C . PRO B 1 17 ? 29.855 30.638 31.728 1.00 55.25 17 PRO B C 1
ATOM 1602 O O . PRO B 1 17 ? 30.576 31.642 31.747 1.00 54.66 17 PRO B O 1
ATOM 1606 N N . LYS B 1 18 ? 30.249 29.485 31.203 1.00 56.54 18 LYS B N 1
ATOM 1607 C CA . LYS B 1 18 ? 31.495 29.424 30.461 1.00 61.18 18 LYS B CA 1
ATOM 1608 C C . LYS B 1 18 ? 30.981 29.476 29.022 1.00 62.66 18 LYS B C 1
ATOM 1609 O O . LYS B 1 18 ? 30.215 28.615 28.589 1.00 59.61 18 LYS B O 1
ATOM 1615 N N . VAL B 1 19 ? 31.376 30.510 28.291 1.00 66.08 19 VAL B N 1
ATOM 1616 C CA . VAL B 1 19 ? 30.851 30.657 26.953 1.00 71.82 19 VAL B CA 1
ATOM 1617 C C . VAL B 1 19 ? 31.784 30.458 25.763 1.00 76.40 19 VAL B C 1
ATOM 1618 O O . VAL B 1 19 ? 32.971 30.787 25.801 1.00 77.18 19 VAL B O 1
ATOM 1622 N N . PHE B 1 20 ? 31.188 29.891 24.715 1.00 81.45 20 PHE B N 1
ATOM 1623 C CA . PHE B 1 20 ? 31.806 29.580 23.427 1.00 85.56 20 PHE B CA 1
ATOM 1624 C C . PHE B 1 20 ? 32.851 30.583 22.955 1.00 86.08 20 PHE B C 1
ATOM 1625 O O . PHE B 1 20 ? 34.033 30.434 23.263 1.00 87.02 20 PHE B O 1
ATOM 1633 N N . GLY B 1 21 ? 32.418 31.602 22.217 1.00 86.56 21 GLY B N 1
ATOM 1634 C CA . GLY B 1 21 ? 33.352 32.593 21.700 1.00 87.69 21 GLY B CA 1
ATOM 1635 C C . GLY B 1 21 ? 33.524 32.339 20.210 1.00 88.53 21 GLY B C 1
ATOM 1636 O O . GLY B 1 21 ? 34.553 32.660 19.599 1.00 88.39 21 GLY B O 1
ATOM 1637 N N . ASP B 1 22 ? 32.477 31.739 19.647 1.00 89.06 22 ASP B N 1
ATOM 1638 C CA . ASP B 1 22 ? 32.354 31.362 18.237 1.00 88.55 22 ASP B CA 1
ATOM 1639 C C . ASP B 1 22 ? 32.683 32.457 17.204 1.00 87.65 22 ASP B C 1
ATOM 1640 O O . ASP B 1 22 ? 33.202 33.529 17.534 1.00 87.52 22 ASP B O 1
ATOM 1645 N N . GLU B 1 23 ? 32.371 32.160 15.947 1.00 86.32 23 GLU B N 1
ATOM 1646 C CA . GLU B 1 23 ? 32.621 33.049 14.817 1.00 84.68 23 GLU B CA 1
ATOM 1647 C C . GLU B 1 23 ? 31.494 34.057 14.560 1.00 82.59 23 GLU B C 1
ATOM 1648 O O . GLU B 1 23 ? 31.746 35.177 14.109 1.00 83.34 23 GLU B O 1
ATOM 1654 N N . ARG B 1 24 ? 30.255 33.664 14.847 1.00 79.74 24 ARG B N 1
ATOM 1655 C CA . ARG B 1 24 ? 29.115 34.572 14.695 1.00 76.82 24 ARG B CA 1
ATOM 1656 C C . ARG B 1 24 ? 29.090 35.510 15.922 1.00 73.34 24 ARG B C 1
ATOM 1657 O O . ARG B 1 24 ? 28.664 36.663 15.827 1.00 71.65 24 ARG B O 1
ATOM 1665 N N . GLY B 1 25 ? 29.569 34.987 17.059 1.00 70.12 25 GLY B N 1
ATOM 1666 C CA . GLY B 1 25 ? 29.620 35.709 18.327 1.00 64.77 25 GLY B CA 1
ATOM 1667 C C . GLY B 1 25 ? 29.595 34.662 19.434 1.00 60.74 25 GLY B C 1
ATOM 1668 O O . GLY B 1 25 ? 30.615 34.028 19.674 1.00 62.33 25 GLY B O 1
ATOM 1669 N N . PHE B 1 26 ? 28.456 34.499 20.114 1.00 54.81 26 PHE B N 1
ATOM 1670 C CA . PHE B 1 26 ? 28.264 33.476 21.154 1.00 49.14 26 PHE B CA 1
ATOM 1671 C C . PHE B 1 26 ? 26.799 33.276 21.490 1.00 46.88 26 PHE B C 1
ATOM 1672 O O . PHE B 1 26 ? 25.935 34.021 21.028 1.00 44.50 26 PHE B O 1
ATOM 1680 N N . PHE B 1 27 ? 26.519 32.278 22.311 1.00 45.03 27 PHE B N 1
ATOM 1681 C CA . PHE B 1 27 ? 25.149 32.000 22.710 1.00 45.31 27 PHE B CA 1
ATOM 1682 C C . PHE B 1 27 ? 25.164 31.215 24.019 1.00 45.72 27 PHE B C 1
ATOM 1683 O O . PHE B 1 27 ? 25.886 30.207 24.138 1.00 47.08 27 PHE B O 1
ATOM 1691 N N . PHE B 1 28 ? 24.420 31.693 25.017 1.00 42.46 28 PHE B N 1
ATOM 1692 C CA . PHE B 1 28 ? 24.330 30.970 26.279 1.00 39.66 28 PHE B CA 1
ATOM 1693 C C . PHE B 1 28 ? 22.969 31.120 26.937 1.00 39.57 28 PHE B C 1
ATOM 1694 O O . PHE B 1 28 ? 22.172 32.031 26.625 1.00 38.35 28 PHE B O 1
ATOM 1702 N N . GLU B 1 29 ? 22.682 30.174 27.809 1.00 36.30 29 GLU B N 1
ATOM 1703 C CA . GLU B 1 29 ? 21.455 30.139 28.565 1.00 37.57 29 GLU B CA 1
ATOM 1704 C C . GLU B 1 29 ? 21.814 30.917 29.855 1.00 38.76 29 GLU B C 1
ATOM 1705 O O . GLU B 1 29 ? 22.653 30.445 30.635 1.00 39.01 29 GLU B O 1
ATOM 1711 N N . SER B 1 30 ? 21.235 32.114 30.052 1.00 34.69 30 SER B N 1
ATOM 1712 C CA . SER B 1 30 ? 21.574 32.915 31.231 1.00 32.26 30 SER B CA 1
ATOM 1713 C C . SER B 1 30 ? 20.763 32.555 32.466 1.00 28.68 30 SER B C 1
ATOM 1714 O O . SER B 1 30 ? 21.121 32.946 33.572 1.00 31.23 30 SER B O 1
ATOM 1717 N N . TYR B 1 31 ? 19.662 31.836 32.284 1.00 28.45 31 TYR B N 1
ATOM 1718 C CA . TYR B 1 31 ? 18.826 31.421 33.408 1.00 29.31 31 TYR B CA 1
ATOM 1719 C C . TYR B 1 31 ? 18.018 30.254 32.926 1.00 30.08 31 TYR B C 1
ATOM 1720 O O . TYR B 1 31 ? 17.624 30.230 31.771 1.00 30.01 31 TYR B O 1
ATOM 1729 N N . ASN B 1 32 ? 17.748 29.305 33.822 1.00 33.74 32 ASN B N 1
ATOM 1730 C CA . ASN B 1 32 ? 16.973 28.082 33.508 1.00 34.29 32 ASN B CA 1
ATOM 1731 C C . ASN B 1 32 ? 16.279 27.723 34.813 1.00 35.97 32 ASN B C 1
ATOM 1732 O O . ASN B 1 32 ? 16.945 27.354 35.801 1.00 33.47 32 ASN B O 1
ATOM 1737 N N . GLN B 1 33 ? 14.953 27.835 34.807 1.00 36.49 33 GLN B N 1
ATOM 1738 C CA . GLN B 1 33 ? 14.130 27.630 36.003 1.00 40.74 33 GLN B CA 1
ATOM 1739 C C . GLN B 1 33 ? 14.360 26.314 36.746 1.00 41.05 33 GLN B C 1
ATOM 1740 O O . GLN B 1 33 ? 14.607 26.312 37.950 1.00 39.76 33 GLN B O 1
ATOM 1746 N N . GLN B 1 34 ? 14.254 25.201 36.034 1.00 43.27 34 GLN B N 1
ATOM 1747 C CA . GLN B 1 34 ? 14.473 23.887 36.642 1.00 44.71 34 GLN B CA 1
ATOM 1748 C C . GLN B 1 34 ? 15.893 23.785 37.248 1.00 42.15 34 GLN B C 1
ATOM 1749 O O . GLN B 1 34 ? 16.077 23.434 38.414 1.00 41.46 34 GLN B O 1
ATOM 1755 N N . THR B 1 35 ? 16.895 24.116 36.459 1.00 38.64 35 THR B N 1
ATOM 1756 C CA . THR B 1 35 ? 18.249 24.095 36.957 1.00 38.99 35 THR B CA 1
ATOM 1757 C C . THR B 1 35 ? 18.400 24.950 38.220 1.00 40.28 35 THR B C 1
ATOM 1758 O O . THR B 1 35 ? 18.907 24.494 39.225 1.00 40.08 35 THR B O 1
ATOM 1762 N N . PHE B 1 36 ? 17.951 26.202 38.176 1.00 39.91 36 PHE B N 1
ATOM 1763 C CA . PHE B 1 36 ? 18.125 27.075 39.319 1.00 38.73 36 PHE B CA 1
ATOM 1764 C C . PHE B 1 36 ? 17.418 26.603 40.582 1.00 39.76 36 PHE B C 1
ATOM 1765 O O . PHE B 1 36 ? 17.919 26.782 41.702 1.00 35.39 36 PHE B O 1
ATOM 1773 N N . GLU B 1 37 ? 16.249 26.012 40.422 1.00 42.67 37 GLU B N 1
ATOM 1774 C CA . GLU B 1 37 ? 15.543 25.515 41.587 1.00 48.25 37 GLU B CA 1
ATOM 1775 C C . GLU B 1 37 ? 16.281 24.310 42.182 1.00 51.80 37 GLU B C 1
ATOM 1776 O O . GLU B 1 37 ? 16.326 24.151 43.406 1.00 51.67 37 GLU B O 1
ATOM 1782 N N . GLU B 1 38 ? 16.841 23.461 41.318 1.00 53.08 38 GLU B N 1
ATOM 1783 C CA . GLU B 1 38 ? 17.594 22.295 41.775 1.00 55.65 38 GLU B CA 1
ATOM 1784 C C . GLU B 1 38 ? 18.862 22.765 42.493 1.00 55.79 38 GLU B C 1
ATOM 1785 O O . GLU B 1 38 ? 19.265 22.206 43.518 1.00 55.96 38 GLU B O 1
ATOM 1791 N N . LEU B 1 39 ? 19.474 23.818 41.978 1.00 53.14 39 LEU B N 1
ATOM 1792 C CA . LEU B 1 39 ? 20.664 24.338 42.606 1.00 54.16 39 LEU B CA 1
ATOM 1793 C C . LEU B 1 39 ? 20.366 24.883 43.999 1.00 55.61 39 LEU B C 1
ATOM 1794 O O . LEU B 1 39 ? 20.997 24.507 44.973 1.00 55.86 39 LEU B O 1
ATOM 1799 N N . ILE B 1 40 ? 19.387 25.772 44.085 1.00 57.45 40 ILE B N 1
ATOM 1800 C CA . ILE B 1 40 ? 19.023 26.394 45.352 1.00 56.73 40 ILE B CA 1
ATOM 1801 C C . ILE B 1 40 ? 18.370 25.428 46.317 1.00 56.55 40 ILE B C 1
ATOM 1802 O O . ILE B 1 40 ? 18.467 25.585 47.525 1.00 54.38 40 ILE B O 1
ATOM 1807 N N . GLY B 1 41 ? 17.683 24.441 45.780 1.00 57.77 41 GLY B N 1
ATOM 1808 C CA . GLY B 1 41 ? 17.055 23.473 46.645 1.00 59.38 41 GLY B CA 1
ATOM 1809 C C . GLY B 1 41 ? 15.633 23.777 47.015 1.00 61.41 41 GLY B C 1
ATOM 1810 O O . GLY B 1 41 ? 15.015 23.002 47.739 1.00 64.45 41 GLY B O 1
ATOM 1811 N N . ARG B 1 42 ? 15.104 24.902 46.563 1.00 61.68 42 ARG B N 1
ATOM 1812 C CA . ARG B 1 42 ? 13.716 25.217 46.857 1.00 61.80 42 ARG B CA 1
ATOM 1813 C C . ARG B 1 42 ? 13.104 25.897 45.642 1.00 61.64 42 ARG B C 1
ATOM 1814 O O . ARG B 1 42 ? 13.822 26.306 44.727 1.00 60.36 42 ARG B O 1
ATOM 1822 N N . LYS B 1 43 ? 11.780 26.000 45.620 1.00 61.92 43 LYS B N 1
ATOM 1823 C CA . LYS B 1 43 ? 11.100 26.643 44.497 1.00 62.87 43 LYS B CA 1
ATOM 1824 C C . LYS B 1 43 ? 11.352 28.146 44.514 1.00 60.28 43 LYS B C 1
ATOM 1825 O O . LYS B 1 43 ? 11.247 28.786 45.549 1.00 59.14 43 LYS B O 1
ATOM 1831 N N . VAL B 1 44 ? 11.705 28.704 43.370 1.00 57.25 44 VAL B N 1
ATOM 1832 C CA . VAL B 1 44 ? 11.943 30.136 43.300 1.00 56.60 44 VAL B CA 1
ATOM 1833 C C . VAL B 1 44 ? 11.353 30.706 42.011 1.00 55.83 44 VAL B C 1
ATOM 1834 O O . VAL B 1 44 ? 11.620 30.215 40.917 1.00 57.39 44 VAL B O 1
ATOM 1838 N N . THR B 1 45 ? 10.526 31.733 42.139 1.00 53.52 45 THR B N 1
ATOM 1839 C CA . THR B 1 45 ? 9.923 32.345 40.972 1.00 51.07 45 THR B CA 1
ATOM 1840 C C . THR B 1 45 ? 10.362 33.798 40.813 1.00 48.64 45 THR B C 1
ATOM 1841 O O . THR B 1 45 ? 10.285 34.586 41.755 1.00 48.83 45 THR B O 1
ATOM 1845 N N . PHE B 1 46 ? 10.857 34.158 39.636 1.00 45.62 46 PHE B N 1
ATOM 1846 C CA . PHE B 1 46 ? 11.236 35.545 39.419 1.00 43.88 46 PHE B CA 1
ATOM 1847 C C . PHE B 1 46 ? 10.079 36.220 38.717 1.00 42.69 46 PHE B C 1
ATOM 1848 O O . PHE B 1 46 ? 9.660 35.790 37.662 1.00 43.69 46 PHE B O 1
ATOM 1856 N N . VAL B 1 47 ? 9.561 37.280 39.322 1.00 40.20 47 VAL B N 1
ATOM 1857 C CA . VAL B 1 47 ? 8.418 37.958 38.750 1.00 37.47 47 VAL B CA 1
ATOM 1858 C C . VAL B 1 47 ? 8.749 39.253 38.054 1.00 35.58 47 VAL B C 1
ATOM 1859 O O . VAL B 1 47 ? 7.929 39.764 37.329 1.00 36.49 47 VAL B O 1
ATOM 1863 N N . GLN B 1 48 ? 9.959 39.767 38.245 1.00 36.45 48 GLN B N 1
ATOM 1864 C CA . GLN B 1 48 ? 10.344 41.037 37.638 1.00 38.18 48 GLN B CA 1
ATOM 1865 C C . GLN B 1 48 ? 11.809 41.126 37.137 1.00 36.76 48 GLN B C 1
ATOM 1866 O O . GLN B 1 48 ? 12.749 40.744 37.843 1.00 37.40 48 GLN B O 1
ATOM 1872 N N . ASP B 1 49 ? 11.983 41.607 35.915 1.00 33.09 49 ASP B N 1
ATOM 1873 C CA . ASP B 1 49 ? 13.297 41.796 35.329 1.00 34.14 49 ASP B CA 1
ATOM 1874 C C . ASP B 1 49 ? 13.525 43.309 35.164 1.00 36.71 49 ASP B C 1
ATOM 1875 O O . ASP B 1 49 ? 12.647 44.060 34.678 1.00 37.53 49 ASP B O 1
ATOM 1880 N N . ASN B 1 50 ? 14.707 43.752 35.547 1.00 34.84 50 ASN B N 1
ATOM 1881 C CA . ASN B 1 50 ? 15.025 45.166 35.473 1.00 39.05 50 ASN B CA 1
ATOM 1882 C C . ASN B 1 50 ? 16.311 45.339 34.727 1.00 36.86 50 ASN B C 1
ATOM 1883 O O . ASN B 1 50 ? 17.160 44.449 34.702 1.00 37.73 50 ASN B O 1
ATOM 1888 N N . HIS B 1 51 ? 16.442 46.496 34.117 1.00 35.77 51 HIS B N 1
ATOM 1889 C CA . HIS B 1 51 ? 17.603 46.825 33.342 1.00 35.95 51 HIS B CA 1
ATOM 1890 C C . HIS B 1 51 ? 17.920 48.286 33.656 1.00 40.01 51 HIS B C 1
ATOM 1891 O O . HIS B 1 51 ? 17.034 49.152 33.578 1.00 39.45 51 HIS B O 1
ATOM 1898 N N . SER B 1 52 ? 19.172 48.562 34.020 1.00 41.52 52 SER B N 1
ATOM 1899 C CA . SER B 1 52 ? 19.571 49.920 34.355 1.00 40.40 52 SER B CA 1
ATOM 1900 C C . SER B 1 52 ? 20.920 50.283 33.759 1.00 41.23 52 SER B C 1
ATOM 1901 O O . SER B 1 52 ? 21.731 49.400 33.480 1.00 39.76 52 SER B O 1
ATOM 1904 N N . LYS B 1 53 ? 21.154 51.584 33.563 1.00 40.91 53 LYS B N 1
ATOM 1905 C CA . LYS B 1 53 ? 22.432 52.086 33.045 1.00 44.41 53 LYS B CA 1
ATOM 1906 C C . LYS B 1 53 ? 22.985 53.133 34.026 1.00 47.18 53 LYS B C 1
ATOM 1907 O O . LYS B 1 53 ? 22.208 53.933 34.557 1.00 49.41 53 LYS B O 1
ATOM 1913 N N . SER B 1 54 ? 24.305 53.115 34.268 1.00 48.38 54 SER B N 1
ATOM 1914 C CA . SER B 1 54 ? 24.975 54.033 35.202 1.00 50.84 54 SER B CA 1
ATOM 1915 C C . SER B 1 54 ? 26.342 54.452 34.701 1.00 52.51 54 SER B C 1
ATOM 1916 O O . SER B 1 54 ? 26.991 53.708 33.969 1.00 52.84 54 SER B O 1
ATOM 1919 N N . LYS B 1 55 ? 26.786 55.635 35.125 1.00 53.80 55 LYS B N 1
ATOM 1920 C CA . LYS B 1 55 ? 28.101 56.149 34.742 1.00 55.73 55 LYS B CA 1
ATOM 1921 C C . LYS B 1 55 ? 29.171 55.723 35.741 1.00 55.52 55 LYS B C 1
ATOM 1922 O O . LYS B 1 55 ? 28.862 55.384 36.889 1.00 52.18 55 LYS B O 1
ATOM 1928 N N . LYS B 1 56 ? 30.429 55.747 35.308 1.00 57.81 56 LYS B N 1
ATOM 1929 C CA . LYS B 1 56 ? 31.510 55.355 36.202 1.00 59.81 56 LYS B CA 1
ATOM 1930 C C . LYS B 1 56 ? 31.299 56.038 37.539 1.00 59.42 56 LYS B C 1
ATOM 1931 O O . LYS B 1 56 ? 30.784 57.144 37.608 1.00 59.34 56 LYS B O 1
ATOM 1937 N N . ASN B 1 57 ? 31.670 55.343 38.600 1.00 60.39 57 ASN B N 1
ATOM 1938 C CA . ASN B 1 57 ? 31.522 55.825 39.966 1.00 62.76 57 ASN B CA 1
ATOM 1939 C C . ASN B 1 57 ? 30.150 56.017 40.545 1.00 62.16 57 ASN B C 1
ATOM 1940 O O . ASN B 1 57 ? 30.028 56.401 41.718 1.00 61.62 57 ASN B O 1
ATOM 1945 N N . VAL B 1 58 ? 29.110 55.782 39.756 1.00 59.50 58 VAL B N 1
ATOM 1946 C CA . VAL B 1 58 ? 27.790 55.872 40.350 1.00 58.19 58 VAL B CA 1
ATOM 1947 C C . VAL B 1 58 ? 27.646 54.627 41.243 1.00 57.05 58 VAL B C 1
ATOM 1948 O O . VAL B 1 58 ? 27.896 53.499 40.808 1.00 55.53 58 VAL B O 1
ATOM 1952 N N . LEU B 1 59 ? 27.287 54.836 42.499 1.00 55.75 59 LEU B N 1
ATOM 1953 C CA . LEU B 1 59 ? 27.096 53.728 43.415 1.00 54.75 59 LEU B CA 1
ATOM 1954 C C . LEU B 1 59 ? 25.626 53.681 43.701 1.00 56.13 59 LEU B C 1
ATOM 1955 O O . LEU B 1 59 ? 25.036 54.671 44.123 1.00 58.40 59 LEU B O 1
ATOM 1960 N N . ARG B 1 60 ? 25.021 52.534 43.468 1.00 57.11 60 ARG B N 1
ATOM 1961 C CA . ARG B 1 60 ? 23.612 52.408 43.735 1.00 56.07 60 ARG B CA 1
ATOM 1962 C C . ARG B 1 60 ? 23.433 51.503 44.900 1.00 54.94 60 ARG B C 1
ATOM 1963 O O . ARG B 1 60 ? 24.035 50.429 44.968 1.00 54.64 60 ARG B O 1
ATOM 1971 N N . GLY B 1 61 ? 22.650 51.929 45.864 1.00 53.92 61 GLY B N 1
ATOM 1972 C CA . GLY B 1 61 ? 22.405 50.974 46.881 1.00 50.37 61 GLY B CA 1
ATOM 1973 C C . GLY B 1 61 ? 22.600 50.941 48.350 1.00 55.00 61 GLY B C 1
ATOM 1974 O O . GLY B 1 61 ? 22.926 51.896 49.083 1.00 50.89 61 GLY B O 1
ATOM 1975 N N . LEU B 1 62 ? 22.388 49.669 48.681 1.00 55.55 62 LEU B N 1
ATOM 1976 C CA . LEU B 1 62 ? 22.347 49.008 49.944 1.00 53.92 62 LEU B CA 1
ATOM 1977 C C . LEU B 1 62 ? 20.867 49.208 50.138 1.00 52.47 62 LEU B C 1
ATOM 1978 O O . LEU B 1 62 ? 20.416 50.083 50.867 1.00 50.96 62 LEU B O 1
ATOM 1983 N N . HIS B 1 63 ? 20.145 48.397 49.361 1.00 47.19 63 HIS B N 1
ATOM 1984 C CA . HIS B 1 63 ? 18.706 48.376 49.283 1.00 47.35 63 HIS B CA 1
ATOM 1985 C C . HIS B 1 63 ? 18.223 46.993 49.648 1.00 48.27 63 HIS B C 1
ATOM 1986 O O . HIS B 1 63 ? 18.938 46.010 49.438 1.00 48.20 63 HIS B O 1
ATOM 1993 N N . PHE B 1 64 ? 17.011 46.934 50.191 1.00 47.51 64 PHE B N 1
ATOM 1994 C CA . PHE B 1 64 ? 16.361 45.681 50.562 1.00 48.93 64 PHE B CA 1
ATOM 1995 C C . PHE B 1 64 ? 14.904 46.023 50.769 1.00 50.31 64 PHE B C 1
ATOM 1996 O O . PHE B 1 64 ? 14.549 47.194 50.728 1.00 53.80 64 PHE B O 1
ATOM 2004 N N . GLN B 1 65 ? 14.056 45.025 50.953 1.00 49.90 65 GLN B N 1
ATOM 2005 C CA . GLN B 1 65 ? 12.649 45.275 51.197 1.00 52.18 65 GLN B CA 1
ATOM 2006 C C . GLN B 1 65 ? 12.318 44.409 52.379 1.00 54.87 65 GLN B C 1
ATOM 2007 O O . GLN B 1 65 ? 12.820 43.292 52.486 1.00 54.35 65 GLN B O 1
ATOM 2013 N N . ARG B 1 66 ? 11.469 44.938 53.259 1.00 58.25 66 ARG B N 1
ATOM 2014 C CA . ARG B 1 66 ? 11.083 44.277 54.500 1.00 59.43 66 ARG B CA 1
ATOM 2015 C C . ARG B 1 66 ? 10.013 43.206 54.435 1.00 59.92 66 ARG B C 1
ATOM 2016 O O . ARG B 1 66 ? 9.191 43.177 53.525 1.00 60.45 66 ARG B O 1
ATOM 2024 N N . GLY B 1 67 ? 10.039 42.340 55.445 1.00 62.39 67 GLY B N 1
ATOM 2025 C CA . GLY B 1 67 ? 9.072 41.264 55.578 1.00 64.58 67 GLY B CA 1
ATOM 2026 C C . GLY B 1 67 ? 8.678 40.496 54.339 1.00 66.61 67 GLY B C 1
ATOM 2027 O O . GLY B 1 67 ? 9.534 39.956 53.647 1.00 67.71 67 GLY B O 1
ATOM 2028 N N . GLU B 1 68 ? 7.374 40.456 54.067 1.00 67.34 68 GLU B N 1
ATOM 2029 C CA . GLU B 1 68 ? 6.840 39.719 52.934 1.00 67.13 68 GLU B CA 1
ATOM 2030 C C . GLU B 1 68 ? 7.138 40.272 51.548 1.00 66.14 68 GLU B C 1
ATOM 2031 O O . GLU B 1 68 ? 6.793 39.654 50.545 1.00 66.53 68 GLU B O 1
ATOM 2037 N N . ASN B 1 69 ? 7.787 41.429 51.487 1.00 64.33 69 ASN B N 1
ATOM 2038 C CA . ASN B 1 69 ? 8.147 42.015 50.203 1.00 61.42 69 ASN B CA 1
ATOM 2039 C C . ASN B 1 69 ? 9.633 41.786 49.975 1.00 57.93 69 ASN B C 1
ATOM 2040 O O . ASN B 1 69 ? 10.225 42.275 49.000 1.00 52.75 69 ASN B O 1
ATOM 2045 N N . ALA B 1 70 ? 10.224 41.024 50.886 1.00 55.00 70 ALA B N 1
ATOM 2046 C CA . ALA B 1 70 ? 11.643 40.680 50.804 1.00 53.34 70 ALA B CA 1
ATOM 2047 C C . ALA B 1 70 ? 11.912 40.057 49.417 1.00 50.47 70 ALA B C 1
ATOM 2048 O O . ALA B 1 70 ? 11.185 39.177 48.968 1.00 50.06 70 ALA B O 1
ATOM 2050 N N . GLN B 1 71 ? 12.953 40.530 48.744 1.00 47.60 71 GLN B N 1
ATOM 2051 C CA . GLN B 1 71 ? 13.242 40.056 47.405 1.00 47.78 71 GLN B CA 1
ATOM 2052 C C . GLN B 1 71 ? 14.563 39.320 47.250 1.00 48.54 71 GLN B C 1
ATOM 2053 O O . GLN B 1 71 ? 15.597 39.738 47.788 1.00 48.56 71 GLN B O 1
ATOM 2059 N N . GLY B 1 72 ? 14.517 38.232 46.493 1.00 44.74 72 GLY B N 1
ATOM 2060 C CA . GLY B 1 72 ? 15.728 37.513 46.181 1.00 45.02 72 GLY B CA 1
ATOM 2061 C C . GLY B 1 72 ? 16.102 38.129 44.845 1.00 43.10 72 GLY B C 1
ATOM 2062 O O . GLY B 1 72 ? 15.238 38.364 43.995 1.00 45.06 72 GLY B O 1
ATOM 2063 N N . LYS B 1 73 ? 17.379 38.394 44.645 1.00 42.30 73 LYS B N 1
ATOM 2064 C CA . LYS B 1 73 ? 17.822 39.008 43.416 1.00 42.52 73 LYS B CA 1
ATOM 2065 C C . LYS B 1 73 ? 18.914 38.215 42.707 1.00 41.27 73 LYS B C 1
ATOM 2066 O O . LYS B 1 73 ? 19.908 37.874 43.343 1.00 42.79 73 LYS B O 1
ATOM 2072 N N . LEU B 1 74 ? 18.738 37.953 41.408 1.00 37.26 74 LEU B N 1
ATOM 2073 C CA . LEU B 1 74 ? 19.747 37.269 40.584 1.00 35.99 74 LEU B CA 1
ATOM 2074 C C . LEU B 1 74 ? 20.197 38.335 39.590 1.00 33.89 74 LEU B C 1
ATOM 2075 O O . LEU B 1 74 ? 19.460 38.692 38.677 1.00 31.16 74 LEU B O 1
ATOM 2080 N N . VAL B 1 75 ? 21.416 38.823 39.766 1.00 34.67 75 VAL B N 1
ATOM 2081 C CA . VAL B 1 75 ? 21.915 39.928 38.968 1.00 35.78 75 VAL B CA 1
ATOM 2082 C C . VAL B 1 75 ? 23.158 39.626 38.150 1.00 36.34 75 VAL B C 1
ATOM 2083 O O . VAL B 1 75 ? 23.905 38.737 38.489 1.00 37.98 75 VAL B O 1
ATOM 2087 N N . ARG B 1 76 ? 23.383 40.414 37.103 1.00 37.05 76 ARG B N 1
ATOM 2088 C CA . ARG B 1 76 ? 24.535 40.271 36.211 1.00 37.58 76 ARG B CA 1
ATOM 2089 C C . ARG B 1 76 ? 24.768 41.597 35.484 1.00 38.45 76 ARG B C 1
ATOM 2090 O O . ARG B 1 76 ? 23.958 42.519 35.551 1.00 36.12 76 ARG B O 1
ATOM 2098 N N . CYS B 1 77 ? 25.867 41.679 34.758 1.00 39.70 77 CYS B N 1
ATOM 2099 C CA . CYS B 1 77 ? 26.197 42.908 34.059 1.00 38.84 77 CYS B CA 1
ATOM 2100 C C . CYS B 1 77 ? 26.288 42.661 32.549 1.00 38.47 77 CYS B C 1
ATOM 2101 O O . CYS B 1 77 ? 27.153 41.917 32.069 1.00 37.87 77 CYS B O 1
ATOM 2104 N N . ALA B 1 78 ? 25.352 43.269 31.817 1.00 37.16 78 ALA B N 1
ATOM 2105 C CA . ALA B 1 78 ? 25.259 43.138 30.364 1.00 37.82 78 ALA B CA 1
ATOM 2106 C C . ALA B 1 78 ? 26.266 43.941 29.599 1.00 39.38 78 ALA B C 1
ATOM 2107 O O . ALA B 1 78 ? 26.638 43.556 28.489 1.00 40.96 78 ALA B O 1
ATOM 2109 N N . VAL B 1 79 ? 26.696 45.061 30.183 1.00 41.94 79 VAL B N 1
ATOM 2110 C CA . VAL B 1 79 ? 27.653 45.974 29.547 1.00 41.42 79 VAL B CA 1
ATOM 2111 C C . VAL B 1 79 ? 28.565 46.618 30.593 1.00 42.90 79 VAL B C 1
ATOM 2112 O O . VAL B 1 79 ? 28.095 47.103 31.621 1.00 43.37 79 VAL B O 1
ATOM 2116 N N . GLY B 1 80 ? 29.862 46.622 30.319 1.00 43.84 80 GLY B N 1
ATOM 2117 C CA . GLY B 1 80 ? 30.815 47.201 31.245 1.00 45.88 80 GLY B CA 1
ATOM 2118 C C . GLY B 1 80 ? 31.153 46.302 32.427 1.00 47.65 80 GLY B C 1
ATOM 2119 O O . GLY B 1 80 ? 31.204 45.064 32.302 1.00 47.75 80 GLY B O 1
ATOM 2120 N N . GLU B 1 81 ? 31.360 46.926 33.582 1.00 48.03 81 GLU B N 1
ATOM 2121 C CA . GLU B 1 81 ? 31.715 46.203 34.798 1.00 49.64 81 GLU B CA 1
ATOM 2122 C C . GLU B 1 81 ? 31.315 46.943 36.059 1.00 48.08 81 GLU B C 1
ATOM 2123 O O . GLU B 1 81 ? 31.416 48.162 36.128 1.00 47.99 81 GLU B O 1
ATOM 2129 N N . VAL B 1 82 ? 30.878 46.193 37.063 1.00 46.89 82 VAL B N 1
ATOM 2130 C CA . VAL B 1 82 ? 30.497 46.764 38.344 1.00 47.47 82 VAL B CA 1
ATOM 2131 C C . VAL B 1 82 ? 31.103 45.902 39.444 1.00 48.35 82 VAL B C 1
ATOM 2132 O O . VAL B 1 82 ? 31.538 44.781 39.189 1.00 49.52 82 VAL B O 1
ATOM 2136 N N . PHE B 1 83 ? 31.157 46.437 40.657 1.00 47.95 83 PHE B N 1
ATOM 2137 C CA . PHE B 1 83 ? 31.640 45.695 41.803 1.00 45.43 83 PHE B CA 1
ATOM 2138 C C . PHE B 1 83 ? 30.343 45.540 42.563 1.00 45.12 83 PHE B C 1
ATOM 2139 O O . PHE B 1 83 ? 29.808 46.522 43.052 1.00 45.97 83 PHE B O 1
ATOM 2147 N N . ASP B 1 84 ? 29.831 44.316 42.648 1.00 44.27 84 ASP B N 1
ATOM 2148 C CA . ASP B 1 84 ? 28.550 44.041 43.295 1.00 41.43 84 ASP B CA 1
ATOM 2149 C C . ASP B 1 84 ? 28.720 43.595 44.733 1.00 41.33 84 ASP B C 1
ATOM 2150 O O . ASP B 1 84 ? 29.671 42.876 45.061 1.00 41.66 84 ASP B O 1
ATOM 2155 N N . VAL B 1 85 ? 27.762 43.970 45.582 1.00 40.13 85 VAL B N 1
ATOM 2156 C CA . VAL B 1 85 ? 27.820 43.655 47.003 1.00 39.62 85 VAL B CA 1
ATOM 2157 C C . VAL B 1 85 ? 26.507 43.155 47.590 1.00 40.47 85 VAL B C 1
ATOM 2158 O O . VAL B 1 85 ? 25.432 43.646 47.256 1.00 38.52 85 VAL B O 1
ATOM 2162 N N . ALA B 1 86 ? 26.628 42.185 48.491 1.00 39.39 86 ALA B N 1
ATOM 2163 C CA . ALA B 1 86 ? 25.500 41.583 49.165 1.00 41.30 86 ALA B CA 1
ATOM 2164 C C . ALA B 1 86 ? 25.824 41.629 50.652 1.00 43.70 86 ALA B C 1
ATOM 2165 O O . ALA B 1 86 ? 26.927 41.243 51.064 1.00 45.80 86 ALA B O 1
ATOM 2167 N N . VAL B 1 87 ? 24.878 42.097 51.462 1.00 45.41 87 VAL B N 1
ATOM 2168 C CA . VAL B 1 87 ? 25.092 42.170 52.905 1.00 43.99 87 VAL B CA 1
ATOM 2169 C C . VAL B 1 87 ? 24.010 41.383 53.594 1.00 43.99 87 VAL B C 1
ATOM 2170 O O . VAL B 1 87 ? 22.838 41.587 53.314 1.00 47.08 87 VAL B O 1
ATOM 2174 N N . ASP B 1 88 ? 24.406 40.463 54.473 1.00 44.95 88 ASP B N 1
ATOM 2175 C CA . ASP B 1 88 ? 23.456 39.634 55.212 1.00 46.52 88 ASP B CA 1
ATOM 2176 C C . ASP B 1 88 ? 22.877 40.558 56.277 1.00 49.07 88 ASP B C 1
ATOM 2177 O O . ASP B 1 88 ? 23.606 41.089 57.109 1.00 45.48 88 ASP B O 1
ATOM 2182 N N . ILE B 1 89 ? 21.568 40.755 56.239 1.00 52.86 89 ILE B N 1
ATOM 2183 C CA . ILE B 1 89 ? 20.931 41.630 57.207 1.00 55.07 89 ILE B CA 1
ATOM 2184 C C . ILE B 1 89 ? 19.882 40.895 58.006 1.00 56.29 89 ILE B C 1
ATOM 2185 O O . ILE B 1 89 ? 18.908 41.490 58.459 1.00 56.38 89 ILE B O 1
ATOM 2190 N N . ARG B 1 90 ? 20.073 39.592 58.154 1.00 57.76 90 ARG B N 1
ATOM 2191 C CA . ARG B 1 90 ? 19.170 38.790 58.960 1.00 61.06 90 ARG B CA 1
ATOM 2192 C C . ARG B 1 90 ? 19.771 38.875 60.367 1.00 64.47 90 ARG B C 1
ATOM 2193 O O . ARG B 1 90 ? 20.877 38.391 60.602 1.00 65.18 90 ARG B O 1
ATOM 2201 N N . LYS B 1 91 ? 19.063 39.525 61.288 1.00 67.31 91 LYS B N 1
ATOM 2202 C CA . LYS B 1 91 ? 19.553 39.685 62.658 1.00 68.50 91 LYS B CA 1
ATOM 2203 C C . LYS B 1 91 ? 19.915 38.368 63.346 1.00 69.24 91 LYS B C 1
ATOM 2204 O O . LYS B 1 91 ? 20.858 38.321 64.151 1.00 69.19 91 LYS B O 1
ATOM 2210 N N . GLU B 1 92 ? 19.183 37.297 63.033 1.00 69.59 92 GLU B N 1
ATOM 2211 C CA . GLU B 1 92 ? 19.448 35.999 63.647 1.00 68.60 92 GLU B CA 1
ATOM 2212 C C . GLU B 1 92 ? 20.487 35.135 62.943 1.00 67.39 92 GLU B C 1
ATOM 2213 O O . GLU B 1 92 ? 20.748 34.023 63.367 1.00 67.31 92 GLU B O 1
ATOM 2219 N N . SER B 1 93 ? 21.083 35.659 61.878 1.00 65.31 93 SER B N 1
ATOM 2220 C CA . SER B 1 93 ? 22.090 34.913 61.126 1.00 63.03 93 SER B CA 1
ATOM 2221 C C . SER B 1 93 ? 23.512 34.949 61.631 1.00 60.86 93 SER B C 1
ATOM 2222 O O . SER B 1 93 ? 24.003 35.978 62.009 1.00 61.40 93 SER B O 1
ATOM 2225 N N . PRO B 1 94 ? 24.194 33.810 61.646 1.00 59.70 94 PRO B N 1
ATOM 2226 C CA . PRO B 1 94 ? 25.582 33.740 62.097 1.00 59.31 94 PRO B CA 1
ATOM 2227 C C . PRO B 1 94 ? 26.500 34.655 61.347 1.00 59.99 94 PRO B C 1
ATOM 2228 O O . PRO B 1 94 ? 27.548 35.038 61.874 1.00 60.00 94 PRO B O 1
ATOM 2232 N N . THR B 1 95 ? 26.074 35.062 60.148 1.00 58.68 95 THR B N 1
ATOM 2233 C CA . THR B 1 95 ? 26.869 35.936 59.324 1.00 56.72 95 THR B CA 1
ATOM 2234 C C . THR B 1 95 ? 26.296 37.348 59.185 1.00 56.72 95 THR B C 1
ATOM 2235 O O . THR B 1 95 ? 26.753 38.128 58.308 1.00 56.18 95 THR B O 1
ATOM 2239 N N . PHE B 1 96 ? 25.319 37.682 60.043 1.00 54.51 96 PHE B N 1
ATOM 2240 C CA . PHE B 1 96 ? 24.687 39.002 60.039 1.00 52.62 96 PHE B CA 1
ATOM 2241 C C . PHE B 1 96 ? 25.732 40.109 59.957 1.00 50.18 96 PHE B C 1
ATOM 2242 O O . PHE B 1 96 ? 26.759 40.055 60.611 1.00 49.93 96 PHE B O 1
ATOM 2250 N N . GLY B 1 97 ? 25.470 41.100 59.124 1.00 49.33 97 GLY B N 1
ATOM 2251 C CA . GLY B 1 97 ? 26.390 42.207 59.005 1.00 49.32 97 GLY B CA 1
ATOM 2252 C C . GLY B 1 97 ? 27.571 41.928 58.113 1.00 49.12 97 GLY B C 1
ATOM 2253 O O . GLY B 1 97 ? 28.328 42.845 57.789 1.00 48.43 97 GLY B O 1
ATOM 2254 N N . GLN B 1 98 ? 27.752 40.666 57.724 1.00 50.25 98 GLN B N 1
ATOM 2255 C CA . GLN B 1 98 ? 28.863 40.323 56.833 1.00 49.15 98 GLN B CA 1
ATOM 2256 C C . GLN B 1 98 ? 28.463 40.634 55.404 1.00 47.51 98 GLN B C 1
ATOM 2257 O O . GLN B 1 98 ? 27.275 40.678 55.072 1.00 45.52 98 GLN B O 1
ATOM 2263 N N . TRP B 1 99 ? 29.471 40.842 54.567 1.00 47.41 99 TRP B N 1
ATOM 2264 C CA . TRP B 1 99 ? 29.269 41.146 53.167 1.00 46.23 99 TRP B CA 1
ATOM 2265 C C . TRP B 1 99 ? 30.180 40.355 52.218 1.00 47.44 99 TRP B C 1
ATOM 2266 O O . TRP B 1 99 ? 31.252 39.861 52.602 1.00 47.10 99 TRP B O 1
ATOM 2277 N N . VAL B 1 100 ? 29.747 40.301 50.964 1.00 45.93 100 VAL B N 1
ATOM 2278 C CA . VAL B 1 100 ? 30.447 39.636 49.878 1.00 47.77 100 VAL B CA 1
ATOM 2279 C C . VAL B 1 100 ? 30.472 40.634 48.722 1.00 47.19 100 VAL B C 1
ATOM 2280 O O . VAL B 1 100 ? 29.456 41.270 48.430 1.00 49.34 100 VAL B O 1
ATOM 2284 N N . GLY B 1 101 ? 31.620 40.777 48.080 1.00 47.01 101 GLY B N 1
ATOM 2285 C CA . GLY B 1 101 ? 31.742 41.696 46.964 1.00 46.47 101 GLY B CA 1
ATOM 2286 C C . GLY B 1 101 ? 32.325 40.936 45.798 1.00 48.26 101 GLY B C 1
ATOM 2287 O O . GLY B 1 101 ? 33.327 40.242 45.953 1.00 46.69 101 GLY B O 1
ATOM 2288 N N . VAL B 1 102 ? 31.715 41.073 44.625 1.00 48.22 102 VAL B N 1
ATOM 2289 C CA . VAL B 1 102 ? 32.177 40.365 43.440 1.00 46.67 102 VAL B CA 1
ATOM 2290 C C . VAL B 1 102 ? 32.154 41.230 42.207 1.00 46.40 102 VAL B C 1
ATOM 2291 O O . VAL B 1 102 ? 31.195 41.961 42.007 1.00 44.87 102 VAL B O 1
ATOM 2295 N N . ASN B 1 103 ? 33.186 41.138 41.365 1.00 46.91 103 ASN B N 1
ATOM 2296 C CA . ASN B 1 103 ? 33.172 41.904 40.131 1.00 47.93 103 ASN B CA 1
ATOM 2297 C C . ASN B 1 103 ? 32.329 41.167 39.103 1.00 47.43 103 ASN B C 1
ATOM 2298 O O . ASN B 1 103 ? 32.598 39.999 38.814 1.00 46.21 103 ASN B O 1
ATOM 2303 N N . LEU B 1 104 ? 31.305 41.844 38.566 1.00 46.00 104 LEU B N 1
ATOM 2304 C CA . LEU B 1 104 ? 30.440 41.278 37.535 1.00 42.12 104 LEU B CA 1
ATOM 2305 C C . LEU B 1 104 ? 30.646 42.108 36.283 1.00 43.47 104 LEU B C 1
ATOM 2306 O O . LEU B 1 104 ? 30.577 43.331 36.320 1.00 43.40 104 LEU B O 1
ATOM 2311 N N . SER B 1 105 ? 30.910 41.466 35.159 1.00 44.60 105 SER B N 1
ATOM 2312 C CA . SER B 1 105 ? 31.107 42.232 33.944 1.00 45.49 105 SER B CA 1
ATOM 2313 C C . SER B 1 105 ? 30.506 41.574 32.718 1.00 45.76 105 SER B C 1
ATOM 2314 O O . SER B 1 105 ? 30.143 40.394 32.726 1.00 45.20 105 SER B O 1
ATOM 2317 N N . ALA B 1 106 ? 30.399 42.350 31.653 1.00 45.46 106 ALA B N 1
ATOM 2318 C CA . ALA B 1 106 ? 29.872 41.821 30.419 1.00 44.69 106 ALA B CA 1
ATOM 2319 C C . ALA B 1 106 ? 30.854 40.743 29.971 1.00 44.88 106 ALA B C 1
ATOM 2320 O O . ALA B 1 106 ? 30.454 39.725 29.434 1.00 40.51 106 ALA B O 1
ATOM 2322 N N . GLU B 1 107 ? 32.145 40.979 30.205 1.00 48.16 107 GLU B N 1
ATOM 2323 C CA . GLU B 1 107 ? 33.161 40.009 29.787 1.00 51.52 107 GLU B CA 1
ATOM 2324 C C . GLU B 1 107 ? 33.180 38.724 30.600 1.00 48.66 107 GLU B C 1
ATOM 2325 O O . GLU B 1 107 ? 33.109 37.649 30.018 1.00 48.07 107 GLU B O 1
ATOM 2331 N N . ASN B 1 108 ? 33.251 38.814 31.927 1.00 46.29 108 ASN B N 1
ATOM 2332 C CA . ASN B 1 108 ? 33.288 37.584 32.716 1.00 46.07 108 ASN B CA 1
ATOM 2333 C C . ASN B 1 108 ? 31.957 36.840 32.847 1.00 44.00 108 ASN B C 1
ATOM 2334 O O . ASN B 1 108 ? 31.937 35.674 33.257 1.00 40.70 108 ASN B O 1
ATOM 2339 N N . LYS B 1 109 ? 30.862 37.515 32.499 1.00 41.16 109 LYS B N 1
ATOM 2340 C CA . LYS B 1 109 ? 29.515 36.947 32.569 1.00 36.08 109 LYS B CA 1
ATOM 2341 C C . LYS B 1 109 ? 29.048 36.443 33.924 1.00 35.84 109 LYS B C 1
ATOM 2342 O O . LYS B 1 109 ? 28.050 35.742 34.031 1.00 35.29 109 LYS B O 1
ATOM 2348 N N . ARG B 1 110 ? 29.724 36.841 34.988 1.00 37.42 110 ARG B N 1
ATOM 2349 C CA . ARG B 1 110 ? 29.295 36.364 36.297 1.00 40.91 110 ARG B CA 1
ATOM 2350 C C . ARG B 1 110 ? 27.946 36.895 36.734 1.00 40.86 110 ARG B C 1
ATOM 2351 O O . ARG B 1 110 ? 27.536 37.993 36.340 1.00 43.76 110 ARG B O 1
ATOM 2359 N N . GLN B 1 111 ? 27.265 36.105 37.555 1.00 39.03 111 GLN B N 1
ATOM 2360 C CA . GLN B 1 111 ? 25.972 36.442 38.110 1.00 35.49 111 GLN B CA 1
ATOM 2361 C C . GLN B 1 111 ? 26.106 36.269 39.619 1.00 39.87 111 GLN B C 1
ATOM 2362 O O . GLN B 1 111 ? 26.957 35.505 40.098 1.00 38.83 111 GLN B O 1
ATOM 2368 N N . LEU B 1 112 ? 25.301 36.997 40.382 1.00 40.07 112 LEU B N 1
ATOM 2369 C CA . LEU B 1 112 ? 25.347 36.848 41.817 1.00 39.52 112 LEU B CA 1
ATOM 2370 C C . LEU B 1 112 ? 23.924 36.600 42.291 1.00 41.01 112 LEU B C 1
ATOM 2371 O O . LEU B 1 112 ? 22.985 37.317 41.911 1.00 43.46 112 LEU B O 1
ATOM 2376 N N . TRP B 1 113 ? 23.740 35.534 43.055 1.00 37.41 113 TRP B N 1
ATOM 2377 C CA . TRP B 1 113 ? 22.435 35.217 43.576 1.00 38.22 113 TRP B CA 1
ATOM 2378 C C . TRP B 1 113 ? 22.443 35.695 45.005 1.00 39.53 113 TRP B C 1
ATOM 2379 O O . TRP B 1 113 ? 23.257 35.237 45.804 1.00 40.63 113 TRP B O 1
ATOM 2390 N N . ILE B 1 114 ? 21.524 36.605 45.305 1.00 39.77 114 ILE B N 1
ATOM 2391 C CA . ILE B 1 114 ? 21.373 37.243 46.608 1.00 40.81 114 ILE B CA 1
ATOM 2392 C C . ILE B 1 114 ? 19.976 36.950 47.130 1.00 41.88 114 ILE B C 1
ATOM 2393 O O . ILE B 1 114 ? 18.986 37.591 46.729 1.00 43.00 114 ILE B O 1
ATOM 2398 N N . PRO B 1 115 ? 19.876 35.995 48.060 1.00 41.16 115 PRO B N 1
ATOM 2399 C CA . PRO B 1 115 ? 18.589 35.605 48.638 1.00 43.49 115 PRO B CA 1
ATOM 2400 C C . PRO B 1 115 ? 17.915 36.714 49.436 1.00 44.00 115 PRO B C 1
ATOM 2401 O O . PRO B 1 115 ? 18.504 37.751 49.724 1.00 45.96 115 PRO B O 1
ATOM 2405 N N . GLU B 1 116 ? 16.670 36.467 49.791 1.00 47.50 116 GLU B N 1
ATOM 2406 C CA . GLU B 1 116 ? 15.927 37.380 50.628 1.00 50.32 116 GLU B CA 1
ATOM 2407 C C . GLU B 1 116 ? 16.712 37.399 51.940 1.00 49.64 116 GLU B C 1
ATOM 2408 O O . GLU B 1 116 ? 17.276 36.380 52.335 1.00 49.47 116 GLU B O 1
ATOM 2414 N N . GLY B 1 117 ? 16.791 38.558 52.590 1.00 50.49 117 GLY B N 1
ATOM 2415 C CA . GLY B 1 117 ? 17.514 38.635 53.853 1.00 48.75 117 GLY B CA 1
ATOM 2416 C C . GLY B 1 117 ? 18.819 39.385 53.683 1.00 48.99 117 GLY B C 1
ATOM 2417 O O . GLY B 1 117 ? 19.593 39.561 54.631 1.00 52.49 117 GLY B O 1
ATOM 2418 N N . PHE B 1 118 ? 19.075 39.844 52.473 1.00 44.96 118 PHE B N 1
ATOM 2419 C CA . PHE B 1 118 ? 20.303 40.560 52.209 1.00 44.84 118 PHE B CA 1
ATOM 2420 C C . PHE B 1 118 ? 19.985 41.922 51.631 1.00 43.63 118 PHE B C 1
ATOM 2421 O O . PHE B 1 118 ? 18.891 42.148 51.153 1.00 41.99 118 PHE B O 1
ATOM 2429 N N . ALA B 1 119 ? 20.945 42.829 51.704 1.00 43.28 119 ALA B N 1
ATOM 2430 C CA . ALA B 1 119 ? 20.798 44.153 51.122 1.00 44.64 119 ALA B CA 1
ATOM 2431 C C . ALA B 1 119 ? 21.761 44.045 49.969 1.00 45.36 119 ALA B C 1
ATOM 2432 O O . ALA B 1 119 ? 22.762 43.311 50.070 1.00 45.21 119 ALA B O 1
ATOM 2434 N N . HIS B 1 120 ? 21.486 44.799 48.906 1.00 43.97 120 HIS B N 1
ATOM 2435 C CA . HIS B 1 120 ? 22.301 44.775 47.707 1.00 43.17 120 HIS B CA 1
ATOM 2436 C C . HIS B 1 120 ? 22.802 46.150 47.313 1.00 43.60 120 HIS B C 1
ATOM 2437 O O . HIS B 1 120 ? 22.194 47.162 47.652 1.00 44.05 120 HIS B O 1
ATOM 2444 N N . GLY B 1 121 ? 23.913 46.186 46.592 1.00 41.78 121 GLY B N 1
ATOM 2445 C CA . GLY B 1 121 ? 24.440 47.450 46.138 1.00 42.14 121 GLY B CA 1
ATOM 2446 C C . GLY B 1 121 ? 25.542 47.207 45.149 1.00 44.84 121 GLY B C 1
ATOM 2447 O O . GLY B 1 121 ? 26.059 46.095 45.070 1.00 48.37 121 GLY B O 1
ATOM 2448 N N . PHE B 1 122 ? 25.913 48.223 44.384 1.00 44.15 122 PHE B N 1
ATOM 2449 C CA . PHE B 1 122 ? 26.993 48.052 43.443 1.00 44.48 122 PHE B CA 1
ATOM 2450 C C . PHE B 1 122 ? 27.491 49.387 42.937 1.00 46.32 122 PHE B C 1
ATOM 2451 O O . PHE B 1 122 ? 26.761 50.383 42.976 1.00 45.53 122 PHE B O 1
ATOM 2459 N N . VAL B 1 123 ? 28.738 49.391 42.462 1.00 46.39 123 VAL B N 1
ATOM 2460 C CA . VAL B 1 123 ? 29.361 50.579 41.931 1.00 46.86 123 VAL B CA 1
ATOM 2461 C C . VAL B 1 123 ? 29.810 50.255 40.536 1.00 48.55 123 VAL B C 1
ATOM 2462 O O . VAL B 1 123 ? 30.261 49.136 40.256 1.00 48.15 123 VAL B O 1
ATOM 2466 N N . THR B 1 124 ? 29.707 51.256 39.677 1.00 48.66 124 THR B N 1
ATOM 2467 C CA . THR B 1 124 ? 30.076 51.143 38.289 1.00 52.43 124 THR B CA 1
ATOM 2468 C C . THR B 1 124 ? 31.580 51.365 38.176 1.00 55.06 124 THR B C 1
ATOM 2469 O O . THR B 1 124 ? 32.098 52.368 38.672 1.00 55.96 124 THR B O 1
ATOM 2473 N N . LEU B 1 125 ? 32.282 50.440 37.529 1.00 53.12 125 LEU B N 1
ATOM 2474 C CA . LEU B 1 125 ? 33.727 50.583 37.407 1.00 54.03 125 LEU B CA 1
ATOM 2475 C C . LEU B 1 125 ? 34.123 51.084 36.022 1.00 54.54 125 LEU B C 1
ATOM 2476 O O . LEU B 1 125 ? 35.088 51.822 35.864 1.00 54.52 125 LEU B O 1
ATOM 2481 N N . SER B 1 126 ? 33.362 50.686 35.015 1.00 55.85 126 SER B N 1
ATOM 2482 C CA . SER B 1 126 ? 33.643 51.104 33.659 1.00 56.62 126 SER B CA 1
ATOM 2483 C C . SER B 1 126 ? 33.031 52.474 33.386 1.00 57.94 126 SER B C 1
ATOM 2484 O O . SER B 1 126 ? 32.297 53.010 34.216 1.00 56.38 126 SER B O 1
ATOM 2487 N N . GLU B 1 127 ? 33.345 53.034 32.221 1.00 60.53 127 GLU B N 1
ATOM 2488 C CA . GLU B 1 127 ? 32.838 54.353 31.834 1.00 63.35 127 GLU B CA 1
ATOM 2489 C C . GLU B 1 127 ? 31.328 54.396 32.066 1.00 61.94 127 GLU B C 1
ATOM 2490 O O . GLU B 1 127 ? 30.782 55.374 32.586 1.00 63.01 127 GLU B O 1
ATOM 2496 N N . TYR B 1 128 ? 30.670 53.317 31.661 1.00 60.71 128 TYR B N 1
ATOM 2497 C CA . TYR B 1 128 ? 29.243 53.129 31.857 1.00 59.86 128 TYR B CA 1
ATOM 2498 C C . TYR B 1 128 ? 29.047 51.643 32.041 1.00 57.38 128 TYR B C 1
ATOM 2499 O O . TYR B 1 128 ? 29.850 50.851 31.557 1.00 58.06 128 TYR B O 1
ATOM 2508 N N . ALA B 1 129 ? 27.986 51.259 32.741 1.00 53.85 129 ALA B N 1
ATOM 2509 C CA . ALA B 1 129 ? 27.683 49.848 32.922 1.00 50.40 129 ALA B CA 1
ATOM 2510 C C . ALA B 1 129 ? 26.178 49.644 32.840 1.00 48.38 129 ALA B C 1
ATOM 2511 O O . ALA B 1 129 ? 25.407 50.499 33.287 1.00 48.22 129 ALA B O 1
ATOM 2513 N N . GLU B 1 130 ? 25.760 48.533 32.239 1.00 44.86 130 GLU B N 1
ATOM 2514 C CA . GLU B 1 130 ? 24.339 48.199 32.149 1.00 41.75 130 GLU B CA 1
ATOM 2515 C C . GLU B 1 130 ? 24.134 46.945 32.968 1.00 43.48 130 GLU B C 1
ATOM 2516 O O . GLU B 1 130 ? 24.721 45.891 32.703 1.00 46.37 130 GLU B O 1
ATOM 2522 N N . PHE B 1 131 ? 23.293 47.088 33.980 1.00 42.62 131 PHE B N 1
ATOM 2523 C CA . PHE B 1 131 ? 23.029 46.083 34.983 1.00 41.13 131 PHE B CA 1
ATOM 2524 C C . PHE B 1 131 ? 21.661 45.446 34.790 1.00 41.40 131 PHE B C 1
ATOM 2525 O O . PHE B 1 131 ? 20.694 46.149 34.580 1.00 39.90 131 PHE B O 1
ATOM 2533 N N . LEU B 1 132 ? 21.585 44.115 34.878 1.00 39.70 132 LEU B N 1
ATOM 2534 C CA . LEU B 1 132 ? 20.317 43.401 34.715 1.00 40.31 132 LEU B CA 1
ATOM 2535 C C . LEU B 1 132 ? 20.070 42.639 35.989 1.00 40.16 132 LEU B C 1
ATOM 2536 O O . LEU B 1 132 ? 21.007 42.177 36.611 1.00 39.13 132 LEU B O 1
ATOM 2541 N N . TYR B 1 133 ? 18.825 42.485 36.391 1.00 38.67 133 TYR B N 1
ATOM 2542 C CA . TYR B 1 133 ? 18.570 41.784 37.629 1.00 41.57 133 TYR B CA 1
ATOM 2543 C C . TYR B 1 133 ? 17.163 41.293 37.626 1.00 40.59 133 TYR B C 1
ATOM 2544 O O . TYR B 1 133 ? 16.285 41.973 37.131 1.00 40.18 133 TYR B O 1
ATOM 2553 N N . LYS B 1 134 ? 16.966 40.092 38.161 1.00 41.68 134 LYS B N 1
ATOM 2554 C CA . LYS B 1 134 ? 15.662 39.437 38.238 1.00 39.45 134 LYS B CA 1
ATOM 2555 C C . LYS B 1 134 ? 15.293 39.400 39.733 1.00 39.90 134 LYS B C 1
ATOM 2556 O O . LYS B 1 134 ? 16.165 39.190 40.601 1.00 39.09 134 LYS B O 1
ATOM 2562 N N . ALA B 1 135 ? 14.013 39.585 40.049 1.00 38.43 135 ALA B N 1
ATOM 2563 C CA . ALA B 1 135 ? 13.615 39.599 41.442 1.00 38.89 135 ALA B CA 1
ATOM 2564 C C . ALA B 1 135 ? 12.497 38.640 41.711 1.00 39.98 135 ALA B C 1
ATOM 2565 O O . ALA B 1 135 ? 11.629 38.412 40.868 1.00 41.68 135 ALA B O 1
ATOM 2567 N N . THR B 1 136 ? 12.533 38.065 42.903 1.00 40.19 136 THR B N 1
ATOM 2568 C CA . THR B 1 136 ? 11.536 37.106 43.343 1.00 44.20 136 THR B CA 1
ATOM 2569 C C . THR B 1 136 ? 10.240 37.805 43.792 1.00 45.18 136 THR B C 1
ATOM 2570 O O . THR B 1 136 ? 9.225 37.159 44.009 1.00 44.57 136 THR B O 1
ATOM 2574 N N . ASN B 1 137 ? 10.274 39.126 43.922 1.00 46.17 137 ASN B N 1
ATOM 2575 C CA . ASN B 1 137 ? 9.070 39.857 44.282 1.00 47.37 137 ASN B CA 1
ATOM 2576 C C . ASN B 1 137 ? 9.094 41.265 43.731 1.00 46.00 137 ASN B C 1
ATOM 2577 O O . ASN B 1 137 ? 10.156 41.836 43.511 1.00 44.39 137 ASN B O 1
ATOM 2582 N N . TYR B 1 138 ? 7.923 41.838 43.513 1.00 46.35 138 TYR B N 1
ATOM 2583 C CA . TYR B 1 138 ? 7.879 43.175 42.954 1.00 47.39 138 TYR B CA 1
ATOM 2584 C C . TYR B 1 138 ? 8.461 44.263 43.855 1.00 49.73 138 TYR B C 1
ATOM 2585 O O . TYR B 1 138 ? 8.405 44.197 45.083 1.00 47.68 138 TYR B O 1
ATOM 2594 N N . TYR B 1 139 ? 9.067 45.257 43.231 1.00 54.46 139 TYR B N 1
ATOM 2595 C CA . TYR B 1 139 ? 9.606 46.345 44.013 1.00 59.11 139 TYR B CA 1
ATOM 2596 C C . TYR B 1 139 ? 8.397 47.132 44.484 1.00 59.09 139 TYR B C 1
ATOM 2597 O O . TYR B 1 139 ? 7.519 47.457 43.686 1.00 60.82 139 TYR B O 1
ATOM 2606 N N . SER B 1 140 ? 8.330 47.401 45.784 1.00 59.30 140 SER B N 1
ATOM 2607 C CA . SER B 1 140 ? 7.217 48.162 46.348 1.00 59.42 140 SER B CA 1
ATOM 2608 C C . SER B 1 140 ? 7.829 49.222 47.252 1.00 60.01 140 SER B C 1
ATOM 2609 O O . SER B 1 140 ? 8.379 48.904 48.324 1.00 59.65 140 SER B O 1
ATOM 2612 N N . PRO B 1 141 ? 7.721 50.501 46.846 1.00 59.69 141 PRO B N 1
ATOM 2613 C CA . PRO B 1 141 ? 8.242 51.683 47.546 1.00 59.16 141 PRO B CA 1
ATOM 2614 C C . PRO B 1 141 ? 7.936 51.726 49.033 1.00 57.83 141 PRO B C 1
ATOM 2615 O O . PRO B 1 141 ? 8.807 52.052 49.836 1.00 58.17 141 PRO B O 1
ATOM 2619 N N . SER B 1 142 ? 6.713 51.371 49.409 1.00 56.88 142 SER B N 1
ATOM 2620 C CA . SER B 1 142 ? 6.354 51.401 50.814 1.00 56.76 142 SER B CA 1
ATOM 2621 C C . SER B 1 142 ? 7.267 50.516 51.646 1.00 55.96 142 SER B C 1
ATOM 2622 O O . SER B 1 142 ? 7.458 50.770 52.831 1.00 51.60 142 SER B O 1
ATOM 2625 N N . SER B 1 143 ? 7.859 49.507 51.009 1.00 55.38 143 SER B N 1
ATOM 2626 C CA . SER B 1 143 ? 8.746 48.576 51.706 1.00 56.04 143 SER B CA 1
ATOM 2627 C C . SER B 1 143 ? 10.230 48.891 51.616 1.00 55.31 143 SER B C 1
ATOM 2628 O O . SER B 1 143 ? 11.031 48.253 52.278 1.00 52.84 143 SER B O 1
ATOM 2631 N N . GLU B 1 144 ? 10.606 49.862 50.799 1.00 58.24 144 GLU B N 1
ATOM 2632 C CA . GLU B 1 144 ? 12.026 50.138 50.638 1.00 62.64 144 GLU B CA 1
ATOM 2633 C C . GLU B 1 144 ? 12.809 50.154 51.940 1.00 63.47 144 GLU B C 1
ATOM 2634 O O . GLU B 1 144 ? 12.260 50.362 53.017 1.00 65.88 144 GLU B O 1
ATOM 2640 N N . GLY B 1 145 ? 14.101 49.889 51.826 1.00 63.43 145 GLY B N 1
ATOM 2641 C CA . GLY B 1 145 ? 14.977 49.874 52.977 1.00 62.44 145 GLY B CA 1
ATOM 2642 C C . GLY B 1 145 ? 16.357 50.176 52.438 1.00 61.70 145 GLY B C 1
ATOM 2643 O O . GLY B 1 145 ? 16.694 49.738 51.333 1.00 60.82 145 GLY B O 1
ATOM 2644 N N . SER B 1 146 ? 17.145 50.941 53.184 1.00 60.16 146 SER B N 1
ATOM 2645 C CA . SER B 1 146 ? 18.485 51.257 52.726 1.00 59.49 146 SER B CA 1
ATOM 2646 C C . SER B 1 146 ? 19.479 51.361 53.875 1.00 58.82 146 SER B C 1
ATOM 2647 O O . SER B 1 146 ? 19.109 51.573 55.028 1.00 58.55 146 SER B O 1
ATOM 2650 N N . ILE B 1 147 ? 20.747 51.200 53.532 1.00 58.93 147 ILE B N 1
ATOM 2651 C CA . ILE B 1 147 ? 21.838 51.249 54.480 1.00 57.78 147 ILE B CA 1
ATOM 2652 C C . ILE B 1 147 ? 22.962 52.027 53.785 1.00 59.32 147 ILE B C 1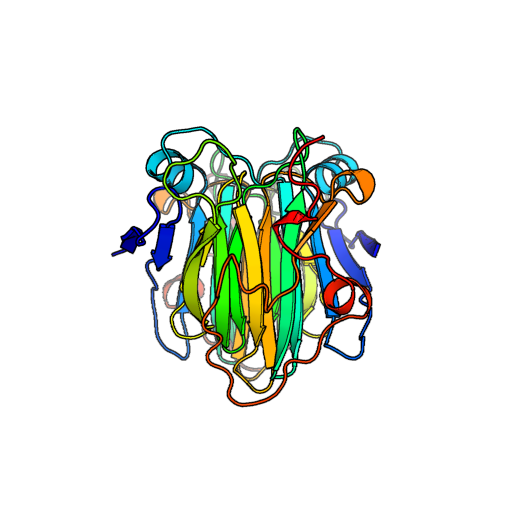
ATOM 2653 O O . ILE B 1 147 ? 23.250 51.825 52.594 1.00 55.75 147 ILE B O 1
ATOM 2658 N N . LEU B 1 148 ? 23.572 52.945 54.527 1.00 58.98 148 LEU B N 1
ATOM 2659 C CA . LEU B 1 148 ? 24.642 53.768 53.996 1.00 58.29 148 LEU B CA 1
ATOM 2660 C C . LEU B 1 148 ? 25.789 52.896 53.475 1.00 58.42 148 LEU B C 1
ATOM 2661 O O . LEU B 1 148 ? 26.286 52.011 54.173 1.00 57.28 148 LEU B O 1
ATOM 2666 N N . TRP B 1 149 ? 26.212 53.165 52.245 1.00 61.12 149 TRP B N 1
ATOM 2667 C CA . TRP B 1 149 ? 27.276 52.405 51.598 1.00 61.30 149 TRP B CA 1
ATOM 2668 C C . TRP B 1 149 ? 28.555 52.191 52.399 1.00 62.28 149 TRP B C 1
ATOM 2669 O O . TRP B 1 149 ? 29.109 51.088 52.389 1.00 60.03 149 TRP B O 1
ATOM 2680 N N . ASN B 1 150 ? 29.026 53.239 53.078 1.00 63.21 150 ASN B N 1
ATOM 2681 C CA . ASN B 1 150 ? 30.255 53.162 53.864 1.00 64.23 150 ASN B CA 1
ATOM 2682 C C . ASN B 1 150 ? 30.061 52.852 55.350 1.00 64.91 150 ASN B C 1
ATOM 2683 O O . ASN B 1 150 ? 30.943 53.120 56.155 1.00 65.85 150 ASN B O 1
ATOM 2688 N N . ASP B 1 151 ? 28.923 52.271 55.716 1.00 65.86 151 ASP B N 1
ATOM 2689 C CA . ASP B 1 151 ? 28.672 51.917 57.113 1.00 66.69 151 ASP B CA 1
ATOM 2690 C C . ASP B 1 151 ? 29.821 51.065 57.680 1.00 67.85 151 ASP B C 1
ATOM 2691 O O . ASP B 1 151 ? 30.173 50.003 57.141 1.00 67.97 151 ASP B O 1
ATOM 2696 N N . GLU B 1 152 ? 30.394 51.538 58.784 1.00 67.44 152 GLU B N 1
ATOM 2697 C CA . GLU B 1 152 ? 31.519 50.871 59.438 1.00 65.14 152 GLU B CA 1
ATOM 2698 C C . GLU B 1 152 ? 31.243 49.505 60.059 1.00 63.66 152 GLU B C 1
ATOM 2699 O O . GLU B 1 152 ? 32.141 48.666 60.123 1.00 62.33 152 GLU B O 1
ATOM 2705 N N . ALA B 1 153 ? 30.017 49.284 60.526 1.00 64.12 153 ALA B N 1
ATOM 2706 C CA . ALA B 1 153 ? 29.645 48.001 61.125 1.00 63.49 153 ALA B CA 1
ATOM 2707 C C . ALA B 1 153 ? 29.804 46.894 60.091 1.00 63.64 153 ALA B C 1
ATOM 2708 O O . ALA B 1 153 ? 30.276 45.807 60.406 1.00 65.70 153 ALA B O 1
ATOM 2710 N N . ILE B 1 154 ? 29.395 47.179 58.854 1.00 64.62 154 ILE B N 1
ATOM 2711 C CA . ILE B 1 154 ? 29.502 46.218 57.751 1.00 62.16 154 ILE B CA 1
ATOM 2712 C C . ILE B 1 154 ? 30.923 46.301 57.207 1.00 59.99 154 ILE B C 1
ATOM 2713 O O . ILE B 1 154 ? 31.569 45.288 56.970 1.00 58.42 154 ILE B O 1
ATOM 2718 N N . GLY B 1 155 ? 31.404 47.522 57.020 1.00 58.81 155 GLY B N 1
ATOM 2719 C CA . GLY B 1 155 ? 32.762 47.730 56.547 1.00 57.72 155 GLY B CA 1
ATOM 2720 C C . GLY B 1 155 ? 33.163 47.180 55.191 1.00 58.83 155 GLY B C 1
ATOM 2721 O O . GLY B 1 155 ? 34.219 46.554 55.054 1.00 59.23 155 GLY B O 1
ATOM 2722 N N . ILE B 1 156 ? 32.340 47.425 54.179 1.00 57.30 156 ILE B N 1
ATOM 2723 C CA . ILE B 1 156 ? 32.628 46.955 52.832 1.00 56.12 156 ILE B CA 1
ATOM 2724 C C . ILE B 1 156 ? 33.906 47.617 52.303 1.00 56.62 156 ILE B C 1
ATOM 2725 O O . ILE B 1 156 ? 34.153 48.801 52.542 1.00 54.69 156 ILE B O 1
ATOM 2730 N N . GLU B 1 157 ? 34.712 46.847 51.580 1.00 57.44 157 GLU B N 1
ATOM 2731 C CA . GLU B 1 157 ? 35.937 47.377 51.010 1.00 58.97 157 GLU B CA 1
ATOM 2732 C C . GLU B 1 157 ? 35.632 47.723 49.568 1.00 59.14 157 GLU B C 1
ATOM 2733 O O . GLU B 1 157 ? 35.730 46.864 48.698 1.00 57.69 157 GLU B O 1
ATOM 2739 N N . TRP B 1 158 ? 35.244 48.975 49.319 1.00 58.93 158 TRP B N 1
ATOM 2740 C CA . TRP B 1 158 ? 34.928 49.403 47.968 1.00 58.96 158 TRP B CA 1
ATOM 2741 C C . TRP B 1 158 ? 36.220 49.666 47.203 1.00 62.05 158 TRP B C 1
ATOM 2742 O O . TRP B 1 158 ? 37.109 50.360 47.684 1.00 63.26 158 TRP B O 1
ATOM 2753 N N . PRO B 1 159 ? 36.327 49.116 45.989 1.00 65.37 159 PRO B N 1
ATOM 2754 C CA . PRO B 1 159 ? 37.476 49.223 45.087 1.00 68.05 159 PRO B CA 1
ATOM 2755 C C . PRO B 1 159 ? 37.926 50.631 44.705 1.00 70.46 159 PRO B C 1
ATOM 2756 O O . PRO B 1 159 ? 39.055 50.802 44.264 1.00 72.36 159 PRO B O 1
ATOM 2760 N N . PHE B 1 160 ? 37.075 51.640 44.890 1.00 73.54 160 PHE B N 1
ATOM 2761 C CA . PHE B 1 160 ? 37.423 53.027 44.539 1.00 76.35 160 PHE B CA 1
ATOM 2762 C C . PHE B 1 160 ? 37.999 53.866 45.686 1.00 78.83 160 PHE B C 1
ATOM 2763 O O . PHE B 1 160 ? 37.877 53.504 46.858 1.00 78.45 160 PHE B O 1
ATOM 2771 N N . SER B 1 161 ? 38.605 55.000 45.334 1.00 81.94 161 SER B N 1
ATOM 2772 C CA . SER B 1 161 ? 39.195 55.905 46.325 1.00 84.71 161 SER B CA 1
ATOM 2773 C C . SER B 1 161 ? 38.346 57.169 46.465 1.00 85.81 161 SER B C 1
ATOM 2774 O O . SER B 1 161 ? 38.238 57.743 47.546 1.00 86.03 161 SER B O 1
ATOM 2777 N N . GLN B 1 162 ? 37.765 57.591 45.349 1.00 87.02 162 GLN B N 1
ATOM 2778 C CA . GLN B 1 162 ? 36.914 58.772 45.293 1.00 87.32 162 GLN B CA 1
ATOM 2779 C C . GLN B 1 162 ? 35.620 58.504 46.018 1.00 85.83 162 GLN B C 1
ATOM 2780 O O . GLN B 1 162 ? 35.306 57.365 46.372 1.00 86.38 162 GLN B O 1
ATOM 2786 N N . LEU B 1 163 ? 34.866 59.574 46.253 1.00 83.51 163 LEU B N 1
ATOM 2787 C CA . LEU B 1 163 ? 33.571 59.434 46.881 1.00 80.68 163 LEU B CA 1
ATOM 2788 C C . LEU B 1 163 ? 32.710 59.053 45.688 1.00 77.29 163 LEU B C 1
ATOM 2789 O O . LEU B 1 163 ? 32.902 59.553 44.583 1.00 76.16 163 LEU B O 1
ATOM 2794 N N . PRO B 1 164 ? 31.817 58.083 45.866 1.00 74.79 164 PRO B N 1
ATOM 2795 C CA . PRO B 1 164 ? 30.928 57.615 44.802 1.00 73.63 164 PRO B CA 1
ATOM 2796 C C . PRO B 1 164 ? 29.809 58.621 44.506 1.00 72.61 164 PRO B C 1
ATOM 2797 O O . PRO B 1 164 ? 29.378 59.349 45.405 1.00 72.31 164 PRO B O 1
ATOM 2801 N N . GLU B 1 165 ? 29.341 58.671 43.260 1.00 69.69 165 GLU B N 1
ATOM 2802 C CA . GLU B 1 165 ? 28.241 59.564 42.925 1.00 68.31 165 GLU B CA 1
ATOM 2803 C C . GLU B 1 165 ? 27.013 58.837 43.412 1.00 66.01 165 GLU B C 1
ATOM 2804 O O . GLU B 1 165 ? 26.634 57.804 42.853 1.00 65.33 165 GLU B O 1
ATOM 2810 N N . LEU B 1 166 ? 26.398 59.377 44.452 1.00 62.95 166 LEU B N 1
ATOM 2811 C CA . LEU B 1 166 ? 25.222 58.770 45.034 1.00 62.93 166 LEU B CA 1
ATOM 2812 C C . LEU B 1 166 ? 23.961 59.567 44.727 1.00 63.81 166 LEU B C 1
ATOM 2813 O O . LEU B 1 166 ? 24.019 60.765 44.430 1.00 63.06 166 LEU B O 1
ATOM 2818 N N . SER B 1 167 ? 22.823 58.891 44.791 1.00 63.59 167 SER B N 1
ATOM 2819 C CA . SER B 1 167 ? 21.557 59.548 44.558 1.00 64.11 167 SER B CA 1
ATOM 2820 C C . SER B 1 167 ? 21.281 60.222 45.891 1.00 66.06 167 SER B C 1
ATOM 2821 O O . SER B 1 167 ? 21.849 59.827 46.909 1.00 64.65 167 SER B O 1
ATOM 2824 N N . ALA B 1 168 ? 20.414 61.232 45.880 1.00 68.15 168 ALA B N 1
ATOM 2825 C CA . ALA B 1 168 ? 20.053 61.929 47.103 1.00 68.98 168 ALA B CA 1
ATOM 2826 C C . ALA B 1 168 ? 19.584 60.895 48.124 1.00 68.26 168 ALA B C 1
ATOM 2827 O O . ALA B 1 168 ? 20.007 60.917 49.278 1.00 70.07 168 ALA B O 1
ATOM 2829 N N . LYS B 1 169 ? 18.738 59.966 47.696 1.00 67.36 169 LYS B N 1
ATOM 2830 C CA . LYS B 1 169 ? 18.222 58.943 48.607 1.00 66.96 169 LYS B CA 1
ATOM 2831 C C . LYS B 1 169 ? 19.272 58.008 49.219 1.00 65.66 169 LYS B C 1
ATOM 2832 O O . LYS B 1 169 ? 19.171 57.631 50.393 1.00 65.87 169 LYS B O 1
ATOM 2838 N N . ASP B 1 170 ? 20.257 57.588 48.429 1.00 63.38 170 ASP B N 1
ATOM 2839 C CA . ASP B 1 170 ? 21.263 56.682 48.988 1.00 61.38 170 ASP B CA 1
ATOM 2840 C C . ASP B 1 170 ? 22.263 57.407 49.877 1.00 59.94 170 ASP B C 1
ATOM 2841 O O . ASP B 1 170 ? 22.750 56.843 50.859 1.00 59.21 170 ASP B O 1
ATOM 2846 N N . ALA B 1 171 ? 22.570 58.652 49.529 1.00 57.27 171 ALA B N 1
ATOM 2847 C CA . ALA B 1 171 ? 23.496 59.443 50.315 1.00 55.84 171 ALA B CA 1
ATOM 2848 C C . ALA B 1 171 ? 22.909 59.702 51.704 1.00 54.67 171 ALA B C 1
ATOM 2849 O O . ALA B 1 171 ? 23.650 59.864 52.679 1.00 52.48 171 ALA B O 1
ATOM 2851 N N . ALA B 1 172 ? 21.579 59.708 51.796 1.00 56.11 172 ALA B N 1
ATOM 2852 C CA . ALA B 1 172 ? 20.892 59.956 53.069 1.00 56.27 172 ALA B CA 1
ATOM 2853 C C . ALA B 1 172 ? 20.554 58.684 53.799 1.00 56.53 172 ALA B C 1
ATOM 2854 O O . ALA B 1 172 ? 19.879 58.728 54.823 1.00 56.58 172 ALA B O 1
ATOM 2856 N N . ALA B 1 173 ? 21.002 57.550 53.278 1.00 57.03 173 ALA B N 1
ATOM 2857 C CA . ALA B 1 173 ? 20.688 56.258 53.898 1.00 56.86 173 ALA B CA 1
ATOM 2858 C C . ALA B 1 173 ? 21.214 56.162 55.332 1.00 56.22 173 ALA B C 1
ATOM 2859 O O . ALA B 1 173 ? 22.284 56.694 55.642 1.00 55.23 173 ALA B O 1
ATOM 2861 N N . PRO B 1 174 ? 20.452 55.513 56.232 1.00 54.81 174 PRO B N 1
ATOM 2862 C CA . PRO B 1 174 ? 20.879 55.363 57.618 1.00 56.55 174 PRO B CA 1
ATOM 2863 C C . PRO B 1 174 ? 21.970 54.302 57.783 1.00 58.86 174 PRO B C 1
ATOM 2864 O O . PRO B 1 174 ? 22.261 53.528 56.860 1.00 60.19 174 PRO B O 1
ATOM 2868 N N . LEU B 1 175 ? 22.560 54.272 58.971 1.00 57.92 175 LEU B N 1
ATOM 2869 C CA . LEU B 1 175 ? 23.594 53.304 59.267 1.00 58.61 175 LEU B CA 1
ATOM 2870 C C . LEU B 1 175 ? 22.896 51.993 59.613 1.00 58.37 175 LEU B C 1
ATOM 2871 O O . LEU B 1 175 ? 21.723 51.983 59.974 1.00 56.34 175 LEU B O 1
ATOM 2876 N N . LEU B 1 176 ? 23.618 50.888 59.480 1.00 60.34 176 LEU B N 1
ATOM 2877 C CA . LEU B 1 176 ? 23.051 49.575 59.749 1.00 60.76 176 LEU B CA 1
ATOM 2878 C C . LEU B 1 176 ? 22.075 49.519 60.893 1.00 62.32 176 LEU B C 1
ATOM 2879 O O . LEU B 1 176 ? 20.915 49.161 60.702 1.00 60.73 176 LEU B O 1
ATOM 2884 N N . ASP B 1 177 ? 22.529 49.849 62.095 1.00 64.27 177 ASP B N 1
ATOM 2885 C CA . ASP B 1 177 ? 21.624 49.794 63.233 1.00 64.72 177 ASP B CA 1
ATOM 2886 C C . ASP B 1 177 ? 20.309 50.543 63.026 1.00 64.31 177 ASP B C 1
ATOM 2887 O O . ASP B 1 177 ? 19.236 49.941 63.141 1.00 63.13 177 ASP B O 1
ATOM 2892 N N . GLN B 1 178 ? 20.362 51.837 62.720 1.00 64.59 178 GLN B N 1
ATOM 2893 C CA . GLN B 1 178 ? 19.118 52.556 62.505 1.00 65.10 178 GLN B CA 1
ATOM 2894 C C . GLN B 1 178 ? 18.333 51.742 61.485 1.00 64.07 178 GLN B C 1
ATOM 2895 O O . GLN B 1 178 ? 17.342 51.094 61.814 1.00 64.37 178 GLN B O 1
ATOM 2901 N N . ALA B 1 179 ? 18.821 51.740 60.253 1.00 62.46 179 ALA B N 1
ATOM 2902 C CA . ALA B 1 179 ? 18.185 51.014 59.161 1.00 61.06 179 ALA B CA 1
ATOM 2903 C C . ALA B 1 179 ? 17.341 49.786 59.511 1.00 59.49 179 ALA B C 1
ATOM 2904 O O . ALA B 1 179 ? 16.246 49.617 58.986 1.00 58.99 179 ALA B O 1
ATOM 2906 N N . LEU B 1 180 ? 17.805 48.944 60.420 1.00 58.01 180 LEU B N 1
ATOM 2907 C CA . LEU B 1 180 ? 17.030 47.745 60.725 1.00 59.28 180 LEU B CA 1
ATOM 2908 C C . LEU B 1 180 ? 16.187 47.812 61.966 1.00 60.68 180 LEU B C 1
ATOM 2909 O O . LEU B 1 180 ? 15.680 46.776 62.423 1.00 59.67 180 LEU B O 1
ATOM 2914 N N . LEU B 1 181 ? 16.022 49.026 62.492 1.00 61.39 181 LEU B N 1
ATOM 2915 C CA . LEU B 1 181 ? 15.271 49.237 63.722 1.00 61.05 181 LEU B CA 1
ATOM 2916 C C . LEU B 1 181 ? 14.060 48.332 63.894 1.00 59.62 181 LEU B C 1
ATOM 2917 O O . LEU B 1 181 ? 14.071 47.465 64.759 1.00 55.95 181 LEU B O 1
ATOM 2922 N N . THR B 1 182 ? 13.037 48.525 63.057 1.00 60.34 182 THR B N 1
ATOM 2923 C CA . THR B 1 182 ? 11.796 47.754 63.138 1.00 63.89 182 THR B CA 1
ATOM 2924 C C . THR B 1 182 ? 11.800 46.374 62.456 1.00 68.17 182 THR B C 1
ATOM 2925 O O . THR B 1 182 ? 10.734 45.785 62.231 1.00 68.42 182 THR B O 1
ATOM 2929 N N . GLU B 1 183 ? 12.984 45.866 62.114 1.00 70.95 183 GLU B N 1
ATOM 2930 C CA . GLU B 1 183 ? 13.099 44.555 61.490 1.00 73.11 183 GLU B CA 1
ATOM 2931 C C . GLU B 1 183 ? 13.484 43.565 62.563 1.00 74.65 183 GLU B C 1
ATOM 2932 O O . GLU B 1 183 ? 14.590 43.003 62.474 1.00 77.12 183 GLU B O 1
#